Protein AF-A0A820Y7P7-F1 (afdb_monomer_lite)

Sequence (274 aa):
MASSGASSSPPIILVPTEILTVVNSGPAVIVKNVTEPNEPFSFSELIYSNVNVLKNEAKTLLTFHPNEWISAFRPNPKFPLFVLGDIDGFVALFMNNLATLLAVILGLRIVFEDDIIYGKIVPGVSLSMLWGNLYYVYMARKLAYKENRGDICTMPYGINTPGAFAFIFSIILPTYFGCINGGSGRDRRTCEELAWYVALASNFTTGIILLLLCVVGEFIRRNTPGVALLSSISGIGFTYLALNEYLPVAASPIVSFLPFAIVMLGYFAGGKFI

Structure (mmCIF, N/CA/C/O backbone):
data_AF-A0A820Y7P7-F1
#
_entry.id   AF-A0A820Y7P7-F1
#
loop_
_atom_site.group_PDB
_atom_site.id
_atom_site.type_symbol
_atom_site.label_atom_id
_atom_site.label_alt_id
_atom_site.label_comp_id
_atom_site.label_asym_id
_atom_site.label_entity_id
_atom_site.label_seq_id
_atom_site.pdbx_PDB_ins_code
_atom_site.Cartn_x
_atom_site.Cartn_y
_atom_site.Cartn_z
_atom_site.occupancy
_atom_site.B_iso_or_equiv
_atom_site.auth_seq_id
_atom_site.auth_comp_id
_atom_site.auth_asym_id
_atom_site.auth_atom_id
_atom_site.pdbx_PDB_model_num
ATOM 1 N N . MET A 1 1 ? -20.676 -16.830 41.376 1.00 30.17 1 MET A N 1
ATOM 2 C CA . MET A 1 1 ? -21.000 -15.433 41.735 1.00 30.17 1 MET A CA 1
ATOM 3 C C . MET A 1 1 ? -21.080 -14.639 40.449 1.00 30.17 1 MET A C 1
ATOM 5 O O . MET A 1 1 ? -20.121 -14.640 39.693 1.00 30.17 1 MET A O 1
ATOM 9 N N . ALA A 1 2 ? -22.258 -14.097 40.161 1.00 36.56 2 ALA A N 1
ATOM 10 C CA . ALA A 1 2 ? -22.559 -13.374 38.936 1.00 36.56 2 ALA A CA 1
ATOM 11 C C . ALA A 1 2 ? -21.966 -11.955 38.948 1.00 36.56 2 ALA A C 1
ATOM 13 O O . ALA A 1 2 ? -22.088 -11.248 39.944 1.00 36.56 2 ALA A O 1
ATOM 14 N N . SER A 1 3 ? -21.418 -11.525 37.816 1.00 25.11 3 SER A N 1
ATOM 15 C CA . SER A 1 3 ? -21.458 -10.137 37.345 1.00 25.11 3 SER A CA 1
ATOM 16 C C . SER A 1 3 ? -21.516 -10.223 35.813 1.00 25.11 3 SER A C 1
ATOM 18 O O . SER A 1 3 ? -20.668 -10.825 35.172 1.00 25.11 3 SER A O 1
ATOM 20 N N . SER A 1 4 ? -22.680 -9.961 35.226 1.00 27.08 4 SER A N 1
ATOM 21 C CA . SER A 1 4 ? -23.157 -8.629 34.832 1.00 27.08 4 SER A CA 1
ATOM 22 C C . SER A 1 4 ? -22.916 -8.461 33.335 1.00 27.08 4 SER A C 1
ATOM 24 O O . SER A 1 4 ? -21.780 -8.492 32.875 1.00 27.08 4 SER A O 1
ATOM 26 N N . GLY A 1 5 ? -24.008 -8.333 32.585 1.00 34.25 5 GLY A N 1
ATOM 27 C CA . GLY A 1 5 ? -24.005 -8.349 31.132 1.00 34.25 5 GLY A CA 1
ATOM 28 C C . GLY A 1 5 ? -23.167 -7.231 30.523 1.00 34.25 5 GLY A C 1
ATOM 29 O O . GLY A 1 5 ? -23.332 -6.058 30.849 1.00 34.25 5 GLY A O 1
ATOM 30 N N . ALA A 1 6 ? -22.320 -7.606 29.573 1.00 30.39 6 ALA A N 1
ATOM 31 C CA . ALA A 1 6 ? -21.946 -6.726 28.488 1.00 30.39 6 ALA A CA 1
ATOM 32 C C . ALA A 1 6 ? -22.804 -7.149 27.296 1.00 30.39 6 ALA A C 1
ATOM 34 O O . ALA A 1 6 ? -22.651 -8.248 26.769 1.00 30.39 6 ALA A O 1
ATOM 35 N N . SER A 1 7 ? -23.744 -6.291 26.906 1.00 36.38 7 SER A N 1
ATOM 36 C CA . SER A 1 7 ? -24.287 -6.279 25.550 1.00 36.38 7 SER A CA 1
ATOM 37 C C . SER A 1 7 ? -23.088 -6.192 24.601 1.00 36.38 7 SER A C 1
ATOM 39 O O . SER A 1 7 ? -22.534 -5.108 24.421 1.00 36.38 7 SER A O 1
ATOM 41 N N . SER A 1 8 ? -22.613 -7.331 24.090 1.00 44.06 8 SER A N 1
ATOM 42 C CA . SER A 1 8 ? -21.385 -7.412 23.300 1.00 44.06 8 SER A CA 1
ATOM 43 C C . SER A 1 8 ? -21.675 -6.946 21.880 1.00 44.06 8 SER A C 1
ATOM 45 O O . SER A 1 8 ? -21.909 -7.742 20.970 1.00 44.06 8 SER A O 1
ATOM 47 N N . SER A 1 9 ? -21.721 -5.630 21.714 1.00 48.97 9 SER A N 1
ATOM 48 C CA . SER A 1 9 ? -21.656 -4.992 20.409 1.00 48.97 9 SER A CA 1
ATOM 49 C C . SER A 1 9 ? -20.439 -5.547 19.651 1.00 48.97 9 SER A C 1
ATOM 51 O O . SER A 1 9 ? -19.383 -5.711 20.263 1.00 48.97 9 SER A O 1
ATOM 53 N N . PRO A 1 10 ? -20.559 -5.857 18.351 1.00 55.66 10 PRO A N 1
ATOM 54 C CA . PRO A 1 10 ? -19.448 -6.399 17.572 1.00 55.66 10 PRO A CA 1
ATOM 55 C C . PRO A 1 10 ? -18.276 -5.405 17.517 1.00 55.66 10 PRO A C 1
ATOM 57 O O . PRO A 1 10 ? -18.527 -4.190 17.520 1.00 55.66 10 PRO A O 1
ATOM 60 N N . PRO A 1 11 ? -17.023 -5.896 17.442 1.00 56.09 11 PRO A N 1
ATOM 61 C CA . PRO A 1 11 ? -15.841 -5.045 17.353 1.00 56.09 11 PRO A CA 1
ATOM 62 C C . PRO A 1 11 ? -15.923 -4.127 16.132 1.00 56.09 11 PRO A C 1
ATOM 64 O O . PRO A 1 11 ? -16.383 -4.529 15.060 1.00 56.09 11 PRO A O 1
ATOM 67 N N . ILE A 1 12 ? -15.482 -2.879 16.293 1.00 64.94 12 ILE A N 1
ATOM 68 C CA . ILE A 1 12 ? -15.465 -1.901 15.202 1.00 64.94 12 ILE A CA 1
ATOM 69 C C . ILE A 1 12 ? -14.115 -2.006 14.501 1.00 64.94 12 ILE A C 1
ATOM 71 O O . ILE A 1 12 ? -13.080 -1.685 15.081 1.00 64.94 12 ILE A O 1
ATOM 75 N N . ILE A 1 13 ? -14.121 -2.401 13.230 1.00 58.44 13 ILE A N 1
ATOM 76 C CA . ILE A 1 13 ? -12.931 -2.316 12.383 1.00 58.44 13 ILE A CA 1
ATOM 77 C C . ILE A 1 13 ? -12.988 -0.991 11.632 1.00 58.44 13 ILE A C 1
ATOM 79 O O . ILE A 1 13 ? -13.898 -0.749 10.837 1.00 58.44 13 ILE A O 1
ATOM 83 N N . LEU A 1 14 ? -12.021 -0.119 11.900 1.00 53.56 14 LEU A N 1
ATOM 84 C CA . LEU A 1 14 ? -11.868 1.132 11.179 1.00 53.56 14 LEU A CA 1
ATOM 85 C C . LEU A 1 14 ? -11.206 0.830 9.835 1.00 53.56 14 LEU A C 1
ATOM 87 O O . LEU A 1 14 ? -9.995 0.618 9.746 1.00 53.56 14 LEU A O 1
ATOM 91 N N . VAL A 1 15 ? -12.039 0.801 8.802 1.00 54.59 15 VAL A N 1
ATOM 92 C CA . VAL A 1 15 ? -11.630 0.712 7.404 1.00 54.59 15 VAL A CA 1
ATOM 93 C C . VAL A 1 15 ? -11.699 2.127 6.807 1.00 54.59 15 VAL A C 1
ATOM 95 O O . VAL A 1 15 ? -12.676 2.846 7.049 1.00 54.59 15 VAL A O 1
ATOM 98 N N . PRO A 1 16 ? -10.678 2.581 6.062 1.00 42.06 16 PRO A N 1
ATOM 99 C CA . PRO A 1 16 ? -10.709 3.880 5.401 1.00 42.06 16 PRO A CA 1
ATOM 100 C C . PRO A 1 16 ? -11.856 3.902 4.383 1.00 42.06 16 PRO A C 1
ATOM 102 O O . PRO A 1 16 ? -11.811 3.204 3.381 1.00 42.06 16 PRO A O 1
ATOM 105 N N . THR A 1 17 ? -12.906 4.670 4.684 1.00 39.62 17 THR A N 1
ATOM 106 C CA . THR A 1 17 ? -14.046 5.009 3.799 1.00 39.62 17 THR A CA 1
ATOM 107 C C . THR A 1 17 ? -14.835 3.878 3.121 1.00 39.62 17 THR A C 1
ATOM 109 O O . THR A 1 17 ? -15.798 4.164 2.415 1.00 39.62 17 THR A O 1
ATOM 112 N N . GLU A 1 18 ? -14.572 2.611 3.418 1.00 37.53 18 GLU A N 1
ATOM 113 C CA . GLU A 1 18 ? -15.413 1.490 3.004 1.00 37.53 18 GLU A CA 1
ATOM 114 C C . GLU A 1 18 ? -15.870 0.716 4.245 1.00 37.53 18 GLU A C 1
ATOM 116 O O . GLU A 1 18 ? -15.095 0.489 5.153 1.00 37.53 18 GLU A O 1
ATOM 121 N N . ILE A 1 19 ? -17.132 0.287 4.318 1.00 34.09 19 ILE A N 1
ATOM 122 C CA . ILE A 1 19 ? -17.595 -0.708 5.311 1.00 34.09 19 ILE A CA 1
ATOM 123 C C . ILE A 1 19 ? -17.851 -0.194 6.753 1.00 34.09 19 ILE A C 1
ATOM 125 O O . ILE A 1 19 ? -17.863 -0.962 7.709 1.00 34.09 19 ILE A O 1
ATOM 129 N N . LEU A 1 20 ? -18.280 1.056 6.952 1.00 28.27 20 LEU A N 1
ATOM 130 C CA . LEU A 1 20 ? -18.914 1.442 8.238 1.00 28.27 20 LEU A CA 1
ATOM 131 C C . LEU A 1 20 ? -20.298 0.783 8.480 1.00 28.27 20 LEU A C 1
ATOM 133 O O . LEU A 1 20 ? -20.968 1.087 9.459 1.00 28.27 20 LEU A O 1
ATOM 137 N N . THR A 1 21 ? -20.751 -0.124 7.601 1.00 29.30 21 THR A N 1
ATOM 138 C CA . THR A 1 21 ? -22.092 -0.745 7.665 1.00 29.30 21 THR A CA 1
ATOM 139 C C . THR A 1 21 ? -22.142 -2.276 7.584 1.00 29.30 21 THR A C 1
ATOM 141 O O . THR A 1 21 ? -23.235 -2.818 7.696 1.00 29.30 21 THR A O 1
ATOM 144 N N . VAL A 1 22 ? -21.019 -3.000 7.458 1.00 30.52 22 VAL A N 1
ATOM 145 C CA . VAL A 1 22 ? -21.039 -4.494 7.436 1.00 30.52 22 VAL A CA 1
ATOM 146 C C . VAL A 1 22 ? -20.480 -5.119 8.732 1.00 30.52 22 VAL A C 1
ATOM 148 O O . VAL A 1 22 ? -20.630 -6.306 8.985 1.00 30.52 22 VAL A O 1
ATOM 151 N N . VAL A 1 23 ? -19.958 -4.279 9.627 1.00 30.59 23 VAL A N 1
ATOM 152 C CA . VAL A 1 23 ? -19.617 -4.505 11.048 1.00 30.59 23 VAL A CA 1
ATOM 153 C C . VAL A 1 23 ? -20.737 -4.974 11.989 1.00 30.59 23 VAL A C 1
ATOM 155 O O . VAL A 1 23 ? -20.647 -4.674 13.172 1.00 30.59 23 VAL A O 1
ATOM 158 N N . ASN A 1 24 ? -21.837 -5.574 11.526 1.00 29.67 24 ASN A N 1
ATOM 159 C CA . ASN A 1 24 ? -22.850 -6.134 12.429 1.00 29.67 24 ASN A CA 1
ATOM 160 C C . ASN A 1 24 ? -23.536 -7.348 11.801 1.00 29.67 24 ASN A C 1
ATOM 162 O O . ASN A 1 24 ? -24.640 -7.257 11.269 1.00 29.67 24 ASN A O 1
ATOM 166 N N . SER A 1 25 ? -22.864 -8.495 11.852 1.00 30.53 25 SER A N 1
ATOM 167 C CA . SER A 1 25 ? -23.465 -9.767 11.455 1.00 30.53 25 SER A CA 1
ATOM 168 C C . SER A 1 25 ? -22.889 -10.932 12.263 1.00 30.53 25 SER A C 1
ATOM 170 O O . SER A 1 25 ? -22.011 -11.657 11.804 1.00 30.53 25 SER A O 1
ATOM 172 N N . GLY A 1 26 ? -23.415 -11.096 13.485 1.00 24.75 26 GLY A N 1
ATOM 173 C CA . GLY A 1 26 ? -23.692 -12.412 14.084 1.00 24.75 26 GLY A CA 1
ATOM 174 C C . GLY A 1 26 ? -25.030 -12.972 13.557 1.00 24.75 26 GLY A C 1
ATOM 175 O O . GLY A 1 26 ? -25.723 -12.269 12.823 1.00 24.75 26 GLY A O 1
ATOM 176 N N . PRO A 1 27 ? -25.399 -14.230 13.860 1.00 30.06 27 PRO A N 1
ATOM 177 C CA . PRO A 1 27 ? -25.938 -15.200 12.906 1.00 30.06 27 PRO A CA 1
ATOM 178 C C . PRO A 1 27 ? -27.419 -14.973 12.578 1.00 30.06 27 PRO A C 1
ATOM 180 O O . PRO A 1 27 ? -28.290 -15.698 13.035 1.00 30.06 27 PRO A O 1
ATOM 183 N N . ALA A 1 28 ? -27.722 -13.967 11.772 1.00 27.52 28 ALA A N 1
ATOM 184 C CA . ALA A 1 28 ? -28.974 -13.859 11.042 1.00 27.52 28 ALA A CA 1
ATOM 185 C C . ALA A 1 28 ? -28.767 -12.829 9.936 1.00 27.52 28 ALA A C 1
ATOM 187 O O . ALA A 1 28 ? -28.673 -11.630 10.195 1.00 27.52 28 ALA A O 1
ATOM 188 N N . VAL A 1 29 ? -28.699 -13.291 8.689 1.00 29.84 29 VAL A N 1
ATOM 189 C CA . VAL A 1 29 ? -28.910 -12.420 7.534 1.00 29.84 29 VAL A CA 1
ATOM 190 C C . VAL A 1 29 ? -30.369 -11.967 7.599 1.00 29.84 29 VAL A C 1
ATOM 192 O O . VAL A 1 29 ? -31.261 -12.615 7.062 1.00 29.84 29 VAL A O 1
ATOM 195 N N . ILE A 1 30 ? -30.625 -10.871 8.310 1.00 23.38 30 ILE A N 1
ATOM 196 C CA . ILE A 1 30 ? -31.841 -10.086 8.139 1.00 23.38 30 ILE A CA 1
ATOM 197 C C . ILE A 1 30 ? -31.468 -9.003 7.139 1.00 23.38 30 ILE A C 1
ATOM 199 O O . ILE A 1 30 ? -30.959 -7.940 7.493 1.00 23.38 30 ILE A O 1
ATOM 203 N N . VAL A 1 31 ? -31.697 -9.306 5.861 1.00 27.86 31 VAL A N 1
ATOM 204 C CA . VAL A 1 31 ? -31.812 -8.277 4.829 1.00 27.86 31 VAL A CA 1
ATOM 205 C C . VAL A 1 31 ? -32.949 -7.371 5.283 1.00 27.86 31 VAL A C 1
ATOM 207 O O . VAL A 1 31 ? -34.116 -7.758 5.243 1.00 27.86 31 VAL A O 1
ATOM 210 N N . LYS A 1 32 ? -32.621 -6.177 5.782 1.00 22.31 32 LYS A N 1
ATOM 211 C CA . LYS A 1 32 ? -33.628 -5.137 5.974 1.00 22.31 32 LYS A CA 1
ATOM 212 C C . LYS A 1 32 ? -34.128 -4.801 4.570 1.00 22.31 32 LYS A C 1
ATOM 214 O O . LYS A 1 32 ? -33.395 -4.192 3.794 1.00 22.31 32 LYS A O 1
ATOM 219 N N . ASN A 1 33 ? -35.326 -5.274 4.222 1.00 24.33 33 ASN A N 1
ATOM 220 C CA . ASN A 1 33 ? -36.000 -4.871 2.995 1.00 24.33 33 ASN A CA 1
ATOM 221 C C . ASN A 1 33 ? -36.028 -3.343 2.969 1.00 24.33 33 ASN A C 1
ATOM 223 O O . ASN A 1 33 ? -36.610 -2.710 3.850 1.00 24.33 33 ASN A O 1
ATOM 227 N N . VAL A 1 34 ? -35.361 -2.764 1.971 1.00 36.66 34 VAL A N 1
ATOM 228 C CA . VAL A 1 34 ? -35.458 -1.348 1.618 1.00 36.66 34 VAL A CA 1
ATOM 229 C C . VAL A 1 34 ? -36.839 -1.154 0.989 1.00 36.66 34 VAL A C 1
ATOM 231 O O . VAL A 1 34 ? -36.998 -1.078 -0.223 1.00 36.66 34 VAL A O 1
ATOM 234 N N . THR A 1 35 ? -37.868 -1.195 1.826 1.00 32.53 35 THR A N 1
ATOM 235 C CA . THR A 1 35 ? -39.245 -0.836 1.493 1.00 32.53 35 THR A CA 1
ATOM 236 C C . THR A 1 35 ? -39.693 0.228 2.482 1.00 32.53 35 THR A C 1
ATOM 238 O O . THR A 1 35 ? -40.584 0.004 3.293 1.00 32.53 35 THR A O 1
ATOM 241 N N . GLU A 1 36 ? -39.037 1.383 2.430 1.00 30.70 36 GLU A N 1
ATOM 242 C CA . GLU A 1 36 ? -39.644 2.660 2.801 1.00 30.70 36 GLU A CA 1
ATOM 243 C C . GLU A 1 36 ? -39.584 3.564 1.556 1.00 30.70 36 GLU A C 1
ATOM 245 O O . GLU A 1 36 ? -38.666 3.411 0.744 1.00 30.70 36 GLU A O 1
ATOM 250 N N . PRO A 1 37 ? -40.593 4.418 1.315 1.00 35.91 37 PRO A N 1
ATOM 251 C CA . PRO A 1 37 ? -40.758 5.102 0.040 1.00 35.91 37 PRO A CA 1
ATOM 252 C C . PRO A 1 37 ? -39.619 6.105 -0.155 1.00 35.91 37 PRO A C 1
ATOM 254 O O . PRO A 1 37 ? -39.437 7.004 0.660 1.00 35.91 37 PRO A O 1
ATOM 257 N N . ASN A 1 38 ? -38.860 5.934 -1.238 1.00 39.31 38 ASN A N 1
ATOM 258 C CA . ASN A 1 38 ? -37.771 6.822 -1.635 1.00 39.31 38 ASN A CA 1
ATOM 259 C C . ASN A 1 38 ? -38.267 8.273 -1.756 1.00 39.31 38 ASN A C 1
ATOM 261 O O . ASN A 1 38 ? -39.050 8.586 -2.656 1.00 39.31 38 ASN A O 1
ATOM 265 N N . GLU A 1 39 ? -37.753 9.171 -0.914 1.00 48.75 39 GLU A N 1
ATOM 266 C CA . GLU A 1 39 ? -37.634 10.579 -1.297 1.00 48.75 39 GLU A CA 1
ATOM 267 C C . GLU A 1 39 ? -36.834 10.668 -2.613 1.00 48.75 39 GLU A C 1
ATOM 269 O O . GLU A 1 39 ? -35.945 9.836 -2.845 1.00 48.75 39 GLU A O 1
ATOM 274 N N . PRO A 1 40 ? -37.139 11.619 -3.516 1.00 49.38 40 PRO A N 1
ATOM 275 C CA . PRO A 1 40 ? -36.432 11.731 -4.784 1.00 49.38 40 PRO A CA 1
ATOM 276 C C . PRO A 1 40 ? -34.947 12.003 -4.522 1.00 49.38 40 PRO A C 1
ATOM 278 O O . PRO A 1 40 ? -34.550 13.086 -4.101 1.00 49.38 40 PRO A O 1
ATOM 281 N N . PHE A 1 41 ? -34.127 10.984 -4.770 1.00 56.62 41 PHE A N 1
ATOM 282 C CA . PHE A 1 41 ? -32.685 11.028 -4.592 1.00 56.62 41 PHE A CA 1
ATOM 283 C C . PHE A 1 41 ? -32.073 12.103 -5.504 1.00 56.62 41 PHE A C 1
ATOM 285 O O . PHE A 1 41 ? -32.025 11.948 -6.726 1.00 56.62 41 PHE A O 1
ATOM 292 N N . SER A 1 42 ? -31.595 13.199 -4.911 1.00 66.12 42 SER A N 1
ATOM 293 C CA . SER A 1 42 ? -30.942 14.285 -5.638 1.00 66.12 42 SER A CA 1
ATOM 294 C C . SER A 1 42 ? -29.422 14.127 -5.588 1.00 66.12 42 SER A C 1
ATOM 296 O O . SER A 1 42 ? -28.784 14.301 -4.549 1.00 66.12 42 SER A O 1
ATOM 298 N N . PHE A 1 43 ? -28.812 13.816 -6.735 1.00 66.62 43 PHE A N 1
ATOM 299 C CA . PHE A 1 43 ? -27.355 13.685 -6.870 1.00 66.62 43 PHE A CA 1
ATOM 300 C C . PHE A 1 43 ? -26.608 14.964 -6.450 1.00 66.62 43 PHE A C 1
ATOM 302 O O . PHE A 1 43 ? -25.498 14.888 -5.922 1.00 66.62 43 PHE A O 1
ATOM 309 N N . SER A 1 44 ? -27.228 16.138 -6.625 1.00 69.06 44 SER A N 1
ATOM 310 C CA . SER A 1 44 ? -26.644 17.410 -6.199 1.00 69.06 44 SER A CA 1
ATOM 311 C C . SER A 1 44 ? -26.521 17.501 -4.677 1.00 69.06 44 SER A C 1
ATOM 313 O O . SER A 1 44 ? -25.457 17.874 -4.190 1.00 69.06 44 SER A O 1
ATOM 315 N N . GLU A 1 45 ? -27.537 17.096 -3.910 1.00 71.38 45 GLU A N 1
ATOM 316 C CA . GLU A 1 45 ? -27.496 17.125 -2.440 1.00 71.38 45 GLU A CA 1
ATOM 317 C C . GLU A 1 45 ? -26.442 16.177 -1.862 1.00 71.38 45 GLU A C 1
ATOM 319 O O . GLU A 1 45 ? -25.742 16.537 -0.912 1.00 71.38 45 GLU A O 1
ATOM 324 N N . LEU A 1 46 ? -26.257 15.000 -2.471 1.00 68.19 46 LEU A N 1
ATOM 325 C CA . LEU A 1 46 ? -25.195 14.075 -2.074 1.00 68.19 46 LEU A CA 1
ATOM 326 C C . LEU A 1 46 ? -23.806 14.680 -2.315 1.00 68.19 46 LEU A C 1
ATOM 328 O O . LEU A 1 46 ? -22.949 14.599 -1.435 1.00 68.19 46 LEU A O 1
ATOM 332 N N . ILE A 1 47 ? -23.587 15.320 -3.470 1.00 70.19 47 ILE A N 1
ATOM 333 C CA . ILE A 1 47 ? -22.329 16.022 -3.752 1.00 70.19 47 ILE A CA 1
ATOM 334 C C . ILE A 1 47 ? -22.112 17.135 -2.730 1.00 70.19 47 ILE A C 1
ATOM 336 O O . ILE A 1 47 ? -21.033 17.212 -2.152 1.00 70.19 47 ILE A O 1
ATOM 340 N N . TYR A 1 48 ? -23.117 17.971 -2.460 1.00 69.62 48 TYR A N 1
ATOM 341 C CA . TYR A 1 48 ? -22.989 19.049 -1.477 1.00 69.62 48 TYR A CA 1
ATOM 342 C C . TYR A 1 48 ? -22.663 18.518 -0.076 1.00 69.62 48 TYR A C 1
ATOM 344 O O . TYR A 1 48 ? -21.799 19.073 0.605 1.00 69.62 48 TYR A O 1
ATOM 352 N N . SER A 1 49 ? -23.296 17.421 0.340 1.00 73.50 49 SER A N 1
ATOM 353 C CA . SER A 1 49 ? -23.019 16.764 1.619 1.00 73.50 49 SER A CA 1
ATOM 354 C C . SER A 1 49 ? -21.593 16.205 1.679 1.00 73.50 49 SER A C 1
ATOM 356 O O . SER A 1 49 ? -20.833 16.552 2.586 1.00 73.50 49 SER A O 1
ATOM 358 N N . ASN A 1 50 ? -21.176 15.433 0.670 1.00 74.25 50 ASN A N 1
ATOM 359 C CA . ASN A 1 50 ? -19.836 14.845 0.603 1.00 74.25 50 ASN A CA 1
ATOM 360 C C . ASN A 1 50 ? -18.745 15.917 0.516 1.00 74.25 50 ASN A C 1
ATOM 362 O O . ASN A 1 50 ? -17.725 15.809 1.191 1.00 74.25 50 ASN A O 1
ATOM 366 N N . VAL A 1 51 ? -18.966 16.987 -0.251 1.00 73.75 51 VAL A N 1
ATOM 367 C CA . VAL A 1 51 ? -18.042 18.126 -0.347 1.00 73.75 51 VAL A CA 1
ATOM 368 C C . VAL A 1 51 ? -17.918 18.845 0.996 1.00 73.75 51 VAL A C 1
ATOM 370 O O . VAL A 1 51 ? -16.812 19.216 1.378 1.00 73.75 51 VAL A O 1
ATOM 373 N N . ASN A 1 52 ? -19.008 19.017 1.748 1.00 72.94 52 ASN A N 1
ATOM 374 C CA . ASN A 1 52 ? -18.955 19.635 3.075 1.00 72.94 52 ASN A CA 1
ATOM 375 C C . ASN A 1 52 ? -18.229 18.756 4.101 1.00 72.94 52 ASN A C 1
ATOM 377 O O . ASN A 1 52 ? -17.419 19.272 4.872 1.00 72.94 52 ASN A O 1
ATOM 381 N N . VAL A 1 53 ? -18.467 17.442 4.091 1.00 71.88 53 VAL A N 1
ATOM 382 C CA . VAL A 1 53 ? -17.730 16.485 4.932 1.00 71.88 53 VAL A CA 1
ATOM 383 C C . VAL A 1 53 ? -16.245 16.512 4.582 1.00 71.88 53 VAL A C 1
ATOM 385 O O . VAL A 1 53 ? -15.418 16.708 5.469 1.00 71.88 53 VAL A O 1
ATOM 388 N N . LEU A 1 54 ? -15.905 16.423 3.294 1.00 68.69 54 LEU A N 1
ATOM 389 C CA . LEU A 1 54 ? -14.527 16.515 2.815 1.00 68.69 54 LEU A CA 1
ATOM 390 C C . LEU A 1 54 ? -13.879 17.842 3.190 1.00 68.69 54 LEU A C 1
ATOM 392 O O . LEU A 1 54 ? -12.728 17.853 3.599 1.00 68.69 54 LEU A O 1
ATOM 396 N N . LYS A 1 55 ? -14.598 18.962 3.098 1.00 73.00 55 LYS A N 1
ATOM 397 C CA . LYS A 1 55 ? -14.086 20.277 3.493 1.00 73.00 55 LYS A CA 1
ATOM 398 C C . LYS A 1 55 ? -13.811 20.347 4.993 1.00 73.00 55 LYS A C 1
ATOM 400 O O . LYS A 1 55 ? -12.807 20.933 5.387 1.00 73.00 55 LYS A O 1
ATOM 405 N N . ASN A 1 56 ? -14.673 19.761 5.821 1.00 72.19 56 ASN A N 1
ATOM 406 C CA . ASN A 1 56 ? -14.490 19.720 7.270 1.00 72.19 56 ASN A CA 1
ATOM 407 C C . ASN A 1 56 ? -13.321 18.811 7.662 1.00 72.19 56 ASN A C 1
ATOM 409 O O . ASN A 1 56 ? -12.454 19.251 8.410 1.00 72.19 56 ASN A O 1
ATOM 413 N N . GLU A 1 57 ? -13.244 17.605 7.098 1.00 70.25 57 GLU A N 1
ATOM 414 C CA . GLU A 1 57 ? -12.121 16.687 7.315 1.00 70.25 57 GLU A CA 1
ATOM 415 C C . GLU A 1 57 ? -10.813 17.278 6.780 1.00 70.25 57 GLU A C 1
ATOM 417 O O . GLU A 1 57 ? -9.826 17.327 7.501 1.00 70.25 57 GLU A O 1
ATOM 422 N N . ALA A 1 58 ? -10.798 17.837 5.567 1.00 67.81 58 ALA A N 1
ATOM 423 C CA . ALA A 1 58 ? -9.623 18.505 5.006 1.00 67.81 58 ALA A CA 1
ATOM 424 C C . ALA A 1 58 ? -9.185 19.693 5.863 1.00 67.81 58 ALA A C 1
ATOM 426 O O . ALA A 1 58 ? -7.990 19.887 6.070 1.00 67.81 58 ALA A O 1
ATOM 427 N N . LYS A 1 59 ? -10.133 20.468 6.404 1.00 72.44 59 LYS A N 1
ATOM 428 C CA . LYS A 1 59 ? -9.828 21.543 7.348 1.00 72.44 59 LYS A CA 1
ATOM 429 C C . LYS A 1 59 ? -9.176 20.977 8.605 1.00 72.44 59 LYS A C 1
ATOM 431 O O . LYS A 1 59 ? -8.131 21.487 8.977 1.00 72.44 59 LYS A O 1
ATOM 436 N N . THR A 1 60 ? -9.724 19.915 9.193 1.00 67.94 60 THR A N 1
ATOM 437 C CA . THR A 1 60 ? -9.143 19.229 10.357 1.00 67.94 60 THR A CA 1
ATOM 438 C C . THR A 1 60 ? -7.768 18.621 10.066 1.00 67.94 60 THR A C 1
ATOM 440 O O . THR A 1 60 ? -6.901 18.654 10.932 1.00 67.94 60 THR A O 1
ATOM 443 N N . LEU A 1 61 ? -7.536 18.095 8.861 1.00 65.06 61 LEU A N 1
ATOM 444 C CA . LEU A 1 61 ? -6.243 17.541 8.452 1.00 65.06 61 LEU A CA 1
ATOM 445 C C . LEU A 1 61 ? -5.196 18.631 8.205 1.00 65.06 61 LEU A C 1
ATOM 447 O O . LEU A 1 61 ? -4.035 18.453 8.568 1.00 65.06 61 LEU A O 1
ATOM 451 N N . LEU A 1 62 ? -5.596 19.758 7.611 1.00 65.56 62 LEU A N 1
ATOM 452 C CA . LEU A 1 62 ? -4.718 20.903 7.354 1.00 65.56 62 LEU A CA 1
ATOM 453 C C . LEU A 1 62 ? -4.430 21.710 8.627 1.00 65.56 62 LEU A C 1
ATOM 455 O O . LEU A 1 62 ? -3.342 22.267 8.767 1.00 65.56 62 LEU A O 1
ATOM 459 N N . THR A 1 63 ? -5.362 21.757 9.580 1.00 70.00 63 THR A N 1
ATOM 460 C CA . THR A 1 63 ? -5.112 22.295 10.920 1.00 70.00 63 THR A CA 1
ATOM 461 C C . THR A 1 63 ? -4.474 21.212 11.778 1.00 70.00 63 THR A C 1
ATOM 463 O O . THR A 1 63 ? -5.149 20.504 12.521 1.00 70.00 63 THR A O 1
ATOM 466 N N . PHE A 1 64 ? -3.154 21.061 11.672 1.00 66.94 64 PHE A N 1
ATOM 467 C CA . PHE A 1 64 ? -2.414 20.137 12.525 1.00 66.94 64 PHE A CA 1
ATOM 468 C C . PHE A 1 64 ? -2.632 20.508 14.003 1.00 66.94 64 PHE A C 1
ATOM 470 O O . PHE A 1 64 ? -2.140 21.535 14.470 1.00 66.94 64 PHE A O 1
ATOM 477 N N . HIS A 1 65 ? -3.394 19.692 14.738 1.00 74.62 65 HIS A N 1
ATOM 478 C CA . HIS A 1 65 ? -3.633 19.850 16.174 1.00 74.62 65 HIS A CA 1
ATOM 479 C C . HIS A 1 65 ? -2.676 18.939 16.964 1.00 74.62 65 HIS A C 1
ATOM 481 O O . HIS A 1 65 ? -3.041 17.814 17.310 1.00 74.62 65 HIS A O 1
ATOM 487 N N . PRO A 1 66 ? -1.449 19.386 17.299 1.00 74.25 66 PRO A N 1
ATOM 488 C CA . PRO A 1 66 ? -0.446 18.533 17.947 1.00 74.25 66 PRO A CA 1
ATOM 489 C C . PRO A 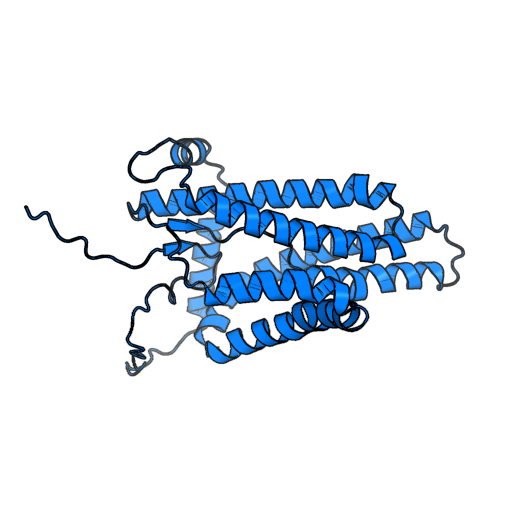1 66 ? -0.921 17.984 19.299 1.00 74.25 66 PRO A C 1
ATOM 491 O O . PRO A 1 66 ? -0.605 16.855 19.665 1.00 74.25 66 PRO A O 1
ATOM 494 N N . ASN A 1 67 ? -1.751 18.741 20.020 1.00 77.62 67 ASN A N 1
ATOM 495 C CA . ASN A 1 67 ? -2.321 18.310 21.296 1.00 77.62 67 ASN A CA 1
ATOM 496 C C . ASN A 1 67 ? -3.314 17.145 21.139 1.00 77.62 67 ASN A C 1
ATOM 498 O O . ASN A 1 67 ? -3.409 16.299 22.031 1.00 77.62 67 ASN A O 1
ATOM 502 N N . GLU A 1 68 ? -4.029 17.062 20.014 1.00 78.38 68 GLU A N 1
ATOM 503 C CA . GLU A 1 68 ? -4.904 15.924 19.707 1.00 78.38 68 GLU A CA 1
ATOM 504 C C . GLU A 1 68 ? -4.094 14.668 19.409 1.00 78.38 68 GLU A C 1
ATOM 506 O O . GLU A 1 68 ? -4.436 13.594 19.885 1.00 78.38 68 GLU A O 1
ATOM 511 N N . TRP A 1 69 ? -2.981 14.795 18.689 1.00 77.56 69 TRP A N 1
ATOM 512 C CA . TRP A 1 69 ? -2.073 13.675 18.449 1.00 77.56 69 TRP A CA 1
ATOM 513 C C . TRP A 1 69 ? -1.468 13.162 19.755 1.00 77.56 69 TRP A C 1
ATOM 515 O O . TRP A 1 69 ? -1.539 11.972 20.051 1.00 77.56 69 TRP A O 1
ATOM 525 N N . ILE A 1 70 ? -0.950 14.061 20.593 1.00 80.56 70 ILE A N 1
ATOM 526 C CA . ILE A 1 70 ? -0.370 13.685 21.887 1.00 80.56 70 ILE A CA 1
ATOM 527 C C . ILE A 1 70 ? -1.424 13.034 22.786 1.00 80.56 70 ILE A C 1
ATOM 529 O O . ILE A 1 70 ? -1.148 12.012 23.407 1.00 80.56 70 ILE A O 1
ATOM 533 N N . SER A 1 71 ? -2.631 13.604 22.864 1.00 78.12 71 SER A N 1
ATOM 534 C CA . SER A 1 71 ? -3.715 13.033 23.671 1.00 78.12 71 SER A CA 1
ATOM 535 C C . SER A 1 71 ? -4.231 11.713 23.112 1.00 78.12 71 SER A C 1
ATOM 537 O O . SER A 1 71 ? -4.522 10.822 23.907 1.00 78.12 71 SER A O 1
ATOM 539 N N . ALA A 1 72 ? -4.258 11.550 21.785 1.00 77.88 72 ALA A N 1
ATOM 540 C CA . ALA A 1 72 ? -4.568 10.283 21.154 1.00 77.88 72 ALA A CA 1
ATOM 541 C C . ALA A 1 72 ? -3.587 9.226 21.651 1.00 77.88 72 ALA A C 1
ATOM 543 O O . ALA A 1 72 ? -4.038 8.241 22.207 1.00 77.88 72 ALA A O 1
ATOM 544 N N . PHE A 1 73 ? -2.272 9.431 21.588 1.00 83.00 73 PHE A N 1
ATOM 545 C CA . PHE A 1 73 ? -1.282 8.437 22.032 1.00 83.00 73 PHE A CA 1
ATOM 546 C C . PHE A 1 73 ? -1.088 8.330 23.558 1.00 83.00 73 PHE A C 1
ATOM 548 O O . PHE A 1 73 ? -0.210 7.593 24.008 1.00 83.00 73 PHE A O 1
ATOM 555 N N . ARG A 1 74 ? -1.900 9.002 24.390 1.00 81.31 74 ARG A N 1
ATOM 556 C CA . ARG A 1 74 ? -1.804 8.832 25.849 1.00 81.31 74 ARG A CA 1
ATOM 557 C C . ARG A 1 74 ? -2.256 7.430 26.275 1.00 81.31 74 ARG A C 1
ATOM 559 O O . ARG A 1 74 ? -3.323 6.985 25.845 1.00 81.31 74 ARG A O 1
ATOM 566 N N . PRO A 1 75 ? -1.514 6.757 27.173 1.00 75.75 75 PRO A N 1
ATOM 567 C CA . PRO A 1 75 ? -1.952 5.492 27.745 1.00 75.75 75 PRO A CA 1
ATOM 568 C C . PRO A 1 75 ? -3.308 5.668 28.433 1.00 75.75 75 PRO A C 1
ATOM 570 O O . PRO A 1 75 ? -3.463 6.524 29.304 1.00 75.75 75 PRO A O 1
ATOM 573 N N . ASN A 1 76 ? -4.296 4.869 28.035 1.00 79.25 76 ASN A N 1
ATOM 574 C CA . ASN A 1 76 ? -5.597 4.808 28.687 1.00 79.25 76 ASN A CA 1
ATOM 575 C C . ASN A 1 76 ? -5.888 3.336 29.011 1.00 79.25 76 ASN A C 1
ATOM 577 O O . ASN A 1 76 ? -5.902 2.528 28.084 1.00 79.25 76 ASN A O 1
ATOM 581 N N . PRO A 1 77 ? -6.137 2.966 30.280 1.00 76.44 77 PRO A N 1
ATOM 582 C CA . PRO A 1 77 ? -6.411 1.578 30.654 1.00 76.44 77 PRO A CA 1
ATOM 583 C C . PRO A 1 77 ? -7.664 1.002 29.979 1.00 76.44 77 PRO A C 1
ATOM 585 O O . PRO A 1 77 ? -7.777 -0.212 29.854 1.00 76.44 77 PRO A O 1
ATOM 588 N N . LYS A 1 78 ? -8.591 1.851 29.515 1.00 78.69 78 LYS A N 1
ATOM 589 C CA . LYS A 1 78 ? -9.782 1.417 28.776 1.00 78.69 78 LYS A CA 1
ATOM 590 C C . LYS A 1 78 ? -9.475 1.047 27.317 1.00 78.69 78 LYS A C 1
ATOM 592 O O . LYS A 1 78 ? -10.153 0.184 26.772 1.00 78.69 78 LYS A O 1
ATOM 597 N N . PHE A 1 79 ? -8.469 1.687 26.708 1.00 79.75 79 PHE A N 1
ATOM 598 C CA . PHE A 1 79 ? -8.062 1.520 25.302 1.00 79.75 79 PHE A CA 1
ATOM 599 C C . PHE A 1 79 ? -6.526 1.369 25.229 1.00 79.75 79 PHE A C 1
ATOM 601 O O . PHE A 1 79 ? -5.821 2.364 24.976 1.00 79.75 79 PHE A O 1
ATOM 608 N N . PRO A 1 80 ? -5.983 0.168 25.520 1.00 80.06 80 PRO A N 1
ATOM 609 C CA . PRO A 1 80 ? -4.540 -0.058 25.541 1.00 80.06 80 PRO A CA 1
ATOM 610 C C . PRO A 1 80 ? -3.908 0.270 24.182 1.00 80.06 80 PRO A C 1
ATOM 612 O O . PRO A 1 80 ? -4.549 0.177 23.140 1.00 80.06 80 PRO A O 1
ATOM 615 N N . LEU A 1 81 ? -2.645 0.704 24.197 1.00 77.56 81 LEU A N 1
ATOM 616 C CA . LEU A 1 81 ? -1.893 0.992 22.966 1.00 77.56 81 LEU A CA 1
ATOM 617 C C . LEU A 1 81 ? -1.465 -0.277 22.225 1.00 77.56 81 LEU A C 1
ATOM 619 O O . LEU A 1 81 ? -1.174 -0.204 21.038 1.00 77.56 81 LEU A O 1
ATOM 623 N N . PHE A 1 82 ? -1.375 -1.392 22.943 1.00 81.94 82 PHE A N 1
ATOM 624 C CA . PHE A 1 82 ? -0.880 -2.657 22.435 1.00 81.94 82 PHE A CA 1
ATOM 625 C C . PHE A 1 82 ? -1.602 -3.799 23.147 1.00 81.94 82 PHE A C 1
ATOM 627 O O . PHE A 1 82 ? -1.704 -3.798 24.379 1.00 81.94 82 PHE A O 1
ATOM 634 N N . VAL A 1 83 ? -2.097 -4.756 22.375 1.00 84.31 83 VAL A N 1
ATOM 635 C CA . VAL A 1 83 ? -2.729 -5.997 22.833 1.00 84.31 83 VAL A CA 1
ATOM 636 C C . VAL A 1 83 ? -1.949 -7.175 22.247 1.00 84.31 83 VAL A C 1
ATOM 638 O O . VAL A 1 83 ? -1.325 -7.045 21.200 1.00 84.31 83 VAL A O 1
ATOM 641 N N . LEU A 1 84 ? -1.967 -8.346 22.895 1.00 81.00 84 LEU A N 1
ATOM 642 C CA . LEU A 1 84 ? -1.232 -9.516 22.388 1.00 81.00 84 LEU A CA 1
ATOM 643 C C . LEU A 1 84 ? -1.627 -9.907 20.953 1.00 81.00 84 LEU A C 1
ATOM 645 O O . LEU A 1 84 ? -0.750 -10.280 20.180 1.00 81.00 84 LEU A O 1
ATOM 649 N N . GLY A 1 85 ? -2.899 -9.747 20.573 1.00 81.00 85 GLY A N 1
ATOM 650 C CA . GLY A 1 85 ? -3.363 -10.000 19.203 1.00 81.00 85 GLY A CA 1
ATOM 651 C C . GLY A 1 85 ? -2.743 -9.080 18.140 1.00 81.00 85 GLY A C 1
ATOM 652 O O . GLY A 1 85 ? -2.709 -9.440 16.964 1.00 81.00 85 GLY A O 1
ATOM 653 N N . ASP A 1 86 ? -2.178 -7.930 18.532 1.00 85.88 86 ASP A N 1
ATOM 654 C CA . ASP A 1 86 ? -1.484 -7.034 17.600 1.00 85.88 86 ASP A CA 1
ATOM 655 C C . ASP A 1 86 ? -0.179 -7.655 17.079 1.00 85.88 86 ASP A C 1
ATOM 657 O O . ASP A 1 86 ? 0.285 -7.283 16.003 1.00 85.88 86 ASP A O 1
ATOM 661 N N . ILE A 1 87 ? 0.404 -8.626 17.799 1.00 86.62 87 ILE A N 1
ATOM 662 C CA . ILE A 1 87 ? 1.592 -9.367 17.349 1.00 86.62 87 ILE A CA 1
ATOM 663 C C . ILE A 1 87 ? 1.250 -10.211 16.124 1.00 86.62 87 ILE A C 1
ATOM 665 O O . ILE A 1 87 ? 1.975 -10.165 15.130 1.00 86.62 87 ILE A O 1
ATOM 669 N N . ASP A 1 88 ? 0.135 -10.937 16.168 1.00 84.75 88 ASP A N 1
ATOM 670 C CA . ASP A 1 88 ? -0.302 -11.780 15.055 1.00 84.75 88 ASP A CA 1
ATOM 671 C C . ASP A 1 88 ? -0.627 -10.920 13.830 1.00 84.75 88 ASP A C 1
ATOM 673 O O . ASP A 1 88 ? -0.167 -11.204 12.720 1.00 84.75 88 ASP A O 1
ATOM 677 N N . GLY A 1 89 ? -1.338 -9.806 14.043 1.00 84.69 89 GLY A N 1
ATOM 678 C CA . GLY A 1 89 ? -1.615 -8.819 13.000 1.00 84.69 89 GLY A CA 1
ATOM 679 C C . GLY A 1 89 ? -0.341 -8.206 12.410 1.00 84.69 89 GLY A C 1
ATOM 680 O O . GLY A 1 89 ? -0.220 -8.085 11.189 1.00 84.69 89 GLY A O 1
ATOM 681 N N . PHE A 1 90 ? 0.640 -7.871 13.253 1.00 88.25 90 PHE A N 1
ATOM 682 C CA . PHE A 1 90 ? 1.930 -7.336 12.824 1.00 88.25 90 PHE A CA 1
ATOM 683 C C . PHE A 1 90 ? 2.724 -8.345 11.994 1.00 88.25 90 PHE A C 1
ATOM 685 O O . PHE A 1 90 ? 3.201 -7.991 10.919 1.00 88.25 90 PHE A O 1
ATOM 692 N N . VAL A 1 91 ? 2.859 -9.592 12.454 1.00 88.44 91 VAL A N 1
ATOM 693 C CA . VAL A 1 91 ? 3.622 -10.627 11.740 1.00 88.44 91 VAL A CA 1
ATOM 694 C C . VAL A 1 91 ? 2.968 -10.942 10.396 1.00 88.44 91 VAL A C 1
ATOM 696 O O . VAL A 1 91 ? 3.666 -11.009 9.382 1.00 88.44 91 VAL A O 1
ATOM 699 N N . ALA A 1 92 ? 1.638 -11.063 10.359 1.00 85.62 92 ALA A N 1
ATOM 700 C CA . ALA A 1 92 ? 0.897 -11.274 9.120 1.00 85.62 92 ALA A CA 1
ATOM 701 C C . ALA A 1 92 ? 1.112 -10.118 8.130 1.00 85.62 92 ALA A C 1
ATOM 703 O O . ALA A 1 92 ? 1.449 -10.345 6.965 1.00 85.62 92 ALA A O 1
ATOM 704 N N . LEU A 1 93 ? 0.987 -8.872 8.599 1.00 87.25 93 LEU A N 1
ATOM 705 C CA . LEU A 1 93 ? 1.205 -7.687 7.775 1.00 87.25 93 LEU A CA 1
ATOM 706 C C . LEU A 1 93 ? 2.651 -7.587 7.279 1.00 87.25 93 LEU A C 1
ATOM 708 O O . LEU A 1 93 ? 2.886 -7.288 6.107 1.00 87.25 93 LEU A O 1
ATOM 712 N N . PHE A 1 94 ? 3.617 -7.822 8.165 1.00 89.56 94 PHE A N 1
ATOM 713 C CA . PHE A 1 94 ? 5.038 -7.744 7.862 1.00 89.56 94 PHE A CA 1
ATOM 714 C C . PHE A 1 94 ? 5.422 -8.756 6.785 1.00 89.56 94 PHE A C 1
ATOM 716 O O . PHE A 1 94 ? 6.007 -8.369 5.777 1.00 89.56 94 PHE A O 1
ATOM 723 N N . MET A 1 95 ? 5.031 -10.023 6.947 1.00 88.38 95 MET A N 1
ATOM 724 C CA . MET A 1 95 ? 5.322 -11.073 5.969 1.00 88.38 95 MET A CA 1
ATOM 725 C C . MET A 1 95 ? 4.650 -10.797 4.620 1.00 88.38 95 MET A C 1
ATOM 727 O O . MET A 1 95 ? 5.300 -10.928 3.582 1.00 88.38 95 MET A O 1
ATOM 731 N N . ASN A 1 96 ? 3.390 -10.347 4.619 1.00 86.06 96 ASN A N 1
ATOM 732 C CA . ASN A 1 96 ? 2.670 -9.998 3.391 1.00 86.06 96 ASN A CA 1
ATOM 733 C C . ASN A 1 96 ? 3.351 -8.853 2.622 1.00 86.06 96 ASN A C 1
ATOM 735 O O . ASN A 1 96 ? 3.570 -8.930 1.409 1.00 86.06 96 ASN A O 1
ATOM 739 N N . ASN A 1 97 ? 3.714 -7.787 3.335 1.00 90.88 97 ASN A N 1
ATOM 740 C CA . ASN A 1 97 ? 4.367 -6.628 2.740 1.00 90.88 97 ASN A CA 1
ATOM 741 C C . ASN A 1 97 ? 5.801 -6.931 2.304 1.00 90.88 97 ASN A C 1
ATOM 743 O O . ASN A 1 97 ? 6.224 -6.442 1.260 1.00 90.88 97 ASN A O 1
ATOM 747 N N . LEU A 1 98 ? 6.534 -7.751 3.061 1.00 90.50 98 LEU A N 1
ATOM 748 C CA . LEU A 1 98 ? 7.881 -8.184 2.704 1.00 90.50 98 LEU A CA 1
ATOM 749 C C . LEU A 1 98 ? 7.866 -9.014 1.417 1.00 90.50 98 LEU A C 1
ATOM 751 O O . LEU A 1 98 ? 8.617 -8.706 0.495 1.00 90.50 98 LEU A O 1
ATOM 755 N N . ALA A 1 99 ? 6.987 -10.016 1.326 1.00 87.50 99 ALA A N 1
ATOM 756 C CA . ALA A 1 99 ? 6.840 -10.834 0.124 1.00 87.50 99 ALA A CA 1
ATOM 757 C C . ALA A 1 99 ? 6.491 -9.971 -1.099 1.00 87.50 99 ALA A C 1
ATOM 759 O O . ALA A 1 99 ? 7.156 -10.051 -2.132 1.00 87.50 99 ALA A O 1
ATOM 760 N N . THR A 1 100 ? 5.516 -9.069 -0.946 1.00 87.50 100 THR A N 1
ATOM 761 C CA . THR A 1 100 ? 5.106 -8.148 -2.016 1.00 87.50 100 THR A CA 1
ATOM 762 C C . THR A 1 100 ? 6.243 -7.215 -2.434 1.00 87.50 100 THR A C 1
ATOM 764 O O . THR A 1 100 ? 6.478 -7.020 -3.625 1.00 87.50 100 THR A O 1
ATOM 767 N N . LEU A 1 101 ? 6.983 -6.649 -1.476 1.00 91.06 101 LEU A N 1
ATOM 768 C CA . LEU A 1 101 ? 8.109 -5.763 -1.762 1.00 91.06 101 LEU A CA 1
ATOM 769 C C . LEU A 1 101 ? 9.216 -6.493 -2.534 1.00 91.06 101 LEU A C 1
ATOM 771 O O . LEU A 1 101 ? 9.752 -5.937 -3.489 1.00 91.06 101 LEU A O 1
ATOM 775 N N . LEU A 1 102 ? 9.535 -7.735 -2.163 1.00 90.44 102 LEU A N 1
ATOM 776 C CA . LEU A 1 102 ? 10.530 -8.547 -2.869 1.00 90.44 102 LEU A CA 1
ATOM 777 C C . LEU A 1 102 ? 10.095 -8.865 -4.305 1.00 90.44 102 LEU A C 1
ATOM 779 O O . LEU A 1 102 ? 10.904 -8.739 -5.225 1.00 90.44 102 LEU A O 1
ATOM 783 N N . ALA A 1 103 ? 8.822 -9.207 -4.512 1.00 87.12 103 ALA A N 1
ATOM 784 C CA . ALA A 1 103 ? 8.277 -9.451 -5.846 1.00 87.12 103 ALA A CA 1
ATOM 785 C C . ALA A 1 103 ? 8.325 -8.186 -6.724 1.00 87.12 103 ALA A C 1
ATOM 787 O O . ALA A 1 103 ? 8.733 -8.238 -7.886 1.00 87.12 103 ALA A O 1
ATOM 788 N N . VAL A 1 104 ? 7.995 -7.024 -6.150 1.00 89.12 104 VAL A N 1
ATOM 789 C CA . VAL A 1 104 ? 8.116 -5.721 -6.821 1.00 89.12 104 VAL A CA 1
ATOM 790 C C . VAL A 1 104 ? 9.573 -5.408 -7.168 1.00 89.12 104 VAL A C 1
ATOM 792 O O . VAL A 1 104 ? 9.848 -5.015 -8.298 1.00 89.12 104 VAL A O 1
ATOM 795 N N . ILE A 1 105 ? 10.522 -5.622 -6.251 1.00 91.88 105 ILE A N 1
ATOM 796 C CA . ILE A 1 105 ? 11.959 -5.426 -6.516 1.00 91.88 105 ILE A CA 1
ATOM 797 C C . ILE A 1 105 ? 12.419 -6.308 -7.681 1.00 91.88 105 ILE A C 1
ATOM 799 O O . ILE A 1 105 ? 13.122 -5.824 -8.568 1.00 91.88 105 ILE A O 1
ATOM 803 N N . LEU A 1 106 ? 12.003 -7.577 -7.714 1.00 89.31 106 LEU A N 1
ATOM 804 C CA . LEU A 1 106 ? 12.348 -8.492 -8.800 1.00 89.31 106 LEU A CA 1
ATOM 805 C C . LEU A 1 106 ? 11.803 -8.004 -10.151 1.00 89.31 106 LEU A C 1
ATOM 807 O O . LEU A 1 106 ? 12.533 -8.015 -11.140 1.00 89.31 106 LEU A O 1
ATOM 811 N N . GLY A 1 107 ? 10.558 -7.520 -10.186 1.00 87.00 107 GLY A N 1
ATOM 812 C CA . GLY A 1 107 ? 9.969 -6.932 -11.392 1.00 87.00 107 GLY A CA 1
ATOM 813 C C . GLY A 1 107 ? 10.668 -5.643 -11.839 1.00 87.00 107 GLY A C 1
ATOM 814 O O . GLY A 1 107 ? 10.846 -5.411 -13.033 1.00 87.00 107 GLY A O 1
ATOM 815 N N . LEU A 1 108 ? 11.112 -4.818 -10.889 1.00 90.06 108 LEU A N 1
ATOM 816 C CA . LEU A 1 108 ? 11.792 -3.551 -11.164 1.00 90.06 108 LEU A CA 1
ATOM 817 C C . LEU A 1 108 ? 13.246 -3.718 -11.620 1.00 90.06 108 LEU A C 1
ATOM 819 O O . LEU A 1 108 ? 13.704 -2.900 -12.414 1.00 90.06 108 LEU A O 1
ATOM 823 N N . ARG A 1 109 ? 13.949 -4.779 -11.198 1.00 90.25 109 ARG A N 1
ATOM 824 C CA . ARG A 1 109 ? 15.329 -5.097 -11.632 1.00 90.25 109 ARG A CA 1
ATOM 825 C C . ARG A 1 109 ? 15.470 -5.307 -13.144 1.00 90.25 109 ARG A C 1
ATOM 827 O O . ARG A 1 109 ? 16.574 -5.232 -13.673 1.00 90.25 109 ARG A O 1
ATOM 834 N N . ILE A 1 110 ? 14.367 -5.564 -13.850 1.00 87.44 110 ILE A N 1
ATOM 835 C CA . ILE A 1 110 ? 14.348 -5.645 -15.320 1.00 87.44 110 ILE A CA 1
ATOM 836 C C . ILE A 1 110 ? 14.665 -4.275 -15.942 1.00 87.44 110 ILE A C 1
ATOM 838 O O . ILE A 1 110 ? 15.250 -4.204 -17.021 1.00 87.44 110 ILE A O 1
ATOM 842 N N . VAL A 1 111 ? 14.279 -3.196 -15.257 1.00 86.94 111 VAL A N 1
ATOM 843 C CA . VAL A 1 111 ? 14.342 -1.821 -15.759 1.00 86.94 111 VAL A CA 1
ATOM 844 C C . VAL A 1 111 ? 15.416 -1.009 -15.051 1.00 86.94 111 VAL A C 1
ATOM 846 O O . VAL A 1 111 ? 16.220 -0.388 -15.730 1.00 86.94 111 VAL A O 1
ATOM 849 N N . PHE A 1 112 ? 15.426 -1.005 -13.718 1.00 90.50 112 PHE A N 1
ATOM 850 C CA . PHE A 1 112 ? 16.247 -0.111 -12.902 1.00 90.50 112 PHE A CA 1
ATOM 851 C C . PHE A 1 112 ? 17.494 -0.798 -12.337 1.00 90.50 112 PHE A C 1
ATOM 853 O O . PHE A 1 112 ? 17.431 -1.959 -11.926 1.00 90.50 112 PHE A O 1
ATOM 860 N N . GLU A 1 113 ? 18.598 -0.053 -12.235 1.00 90.25 113 GLU A N 1
ATOM 861 C CA . GLU A 1 113 ? 19.773 -0.440 -11.445 1.00 90.25 113 GLU A CA 1
ATOM 862 C C . GLU A 1 113 ? 19.484 -0.447 -9.927 1.00 90.25 113 GLU A C 1
ATOM 864 O O . GLU A 1 113 ? 18.605 0.262 -9.415 1.00 90.25 113 GLU A O 1
ATOM 869 N N . ASP A 1 114 ? 20.267 -1.244 -9.188 1.00 89.81 114 ASP A N 1
ATOM 870 C CA . ASP A 1 114 ? 20.120 -1.444 -7.738 1.00 89.81 114 ASP A CA 1
ATOM 871 C C . ASP A 1 114 ? 20.205 -0.113 -6.957 1.00 89.81 114 ASP A C 1
ATOM 873 O O . ASP A 1 114 ? 19.504 0.069 -5.958 1.00 89.81 114 ASP A O 1
ATOM 877 N N . ASP A 1 115 ? 20.966 0.860 -7.459 1.00 89.44 115 ASP A N 1
ATOM 878 C CA . ASP A 1 115 ? 21.128 2.195 -6.874 1.00 89.44 115 ASP A CA 1
ATOM 879 C C . ASP A 1 115 ? 19.790 2.945 -6.747 1.00 89.44 115 ASP A C 1
ATOM 881 O O . ASP A 1 115 ? 19.504 3.576 -5.725 1.00 89.44 115 ASP A O 1
ATOM 885 N N . ILE A 1 116 ? 18.931 2.864 -7.769 1.00 88.38 116 ILE A N 1
ATOM 886 C CA . ILE A 1 116 ? 17.615 3.518 -7.767 1.00 88.38 116 ILE A CA 1
ATOM 887 C C . ILE A 1 116 ? 16.648 2.735 -6.878 1.00 88.38 116 ILE A C 1
ATOM 889 O O . ILE A 1 116 ? 15.893 3.327 -6.098 1.00 88.38 116 ILE A O 1
ATOM 893 N N . ILE A 1 117 ? 16.681 1.405 -6.964 1.00 91.56 117 ILE A N 1
ATOM 894 C CA . ILE A 1 117 ? 15.767 0.529 -6.228 1.00 91.56 117 ILE A CA 1
ATOM 895 C C . ILE A 1 117 ? 15.993 0.670 -4.720 1.00 91.56 117 ILE A C 1
ATOM 897 O O . ILE A 1 117 ? 15.073 1.049 -3.990 1.00 91.56 117 ILE A O 1
ATOM 901 N N . TYR A 1 118 ? 17.210 0.410 -4.247 1.00 92.00 118 TYR A N 1
ATOM 902 C CA . TYR A 1 118 ? 17.524 0.427 -2.819 1.00 92.00 118 TYR A CA 1
ATOM 903 C C . TYR A 1 118 ? 17.789 1.837 -2.289 1.00 92.00 118 TYR A C 1
ATOM 905 O O . TYR A 1 118 ? 17.522 2.099 -1.118 1.00 92.00 118 TYR A O 1
ATOM 913 N N . GLY A 1 119 ? 18.260 2.761 -3.131 1.00 90.56 119 GLY A N 1
ATOM 914 C CA . GLY A 1 119 ? 18.539 4.137 -2.720 1.00 90.56 119 GLY A CA 1
ATOM 915 C C . GLY A 1 119 ? 17.307 5.042 -2.671 1.00 90.56 119 GLY A C 1
ATOM 916 O O . GLY A 1 119 ? 17.267 5.961 -1.855 1.00 90.56 119 GLY A O 1
ATOM 917 N N . LYS A 1 120 ? 16.290 4.805 -3.515 1.00 89.62 120 LYS A N 1
ATOM 918 C CA . LYS A 1 120 ? 15.113 5.690 -3.623 1.00 89.62 120 LYS A CA 1
ATOM 919 C C . LYS A 1 120 ? 13.787 4.971 -3.378 1.00 89.62 120 LYS A C 1
ATOM 921 O O . LYS A 1 120 ? 12.975 5.452 -2.589 1.00 89.62 120 LYS A O 1
ATOM 926 N N . ILE A 1 121 ? 13.547 3.834 -4.036 1.00 90.69 121 ILE A N 1
ATOM 927 C CA . ILE A 1 121 ? 12.228 3.175 -4.026 1.00 90.69 121 ILE A CA 1
ATOM 928 C C . ILE A 1 121 ? 11.948 2.510 -2.673 1.00 90.69 121 ILE A C 1
ATOM 930 O O . ILE A 1 121 ? 10.960 2.844 -2.022 1.00 90.69 121 ILE A O 1
ATOM 934 N N . VAL A 1 122 ? 12.826 1.615 -2.215 1.00 92.19 122 VAL A N 1
ATOM 935 C CA . VAL A 1 122 ? 12.684 0.898 -0.933 1.00 92.19 122 VAL A CA 1
ATOM 936 C C . VAL A 1 122 ? 12.543 1.840 0.276 1.00 92.19 122 VAL A C 1
ATOM 938 O O . VAL A 1 122 ? 11.605 1.642 1.061 1.00 92.19 122 VAL A O 1
ATOM 941 N N . PRO A 1 123 ? 13.390 2.876 0.456 1.00 92.50 123 PRO A N 1
ATOM 942 C CA . PRO A 1 123 ? 13.222 3.809 1.569 1.00 92.50 123 PRO A CA 1
ATOM 943 C C . PRO A 1 123 ? 11.939 4.639 1.441 1.00 92.50 123 PRO A C 1
ATOM 945 O O . PRO A 1 123 ? 11.272 4.874 2.449 1.00 92.50 123 PRO A O 1
ATOM 948 N N . GLY A 1 124 ? 11.541 5.026 0.223 1.00 91.19 124 GLY A N 1
ATOM 949 C CA . GLY A 1 124 ? 10.283 5.737 -0.017 1.00 91.19 124 GLY A CA 1
ATOM 950 C C . GLY A 1 124 ? 9.055 4.910 0.369 1.00 91.19 124 GLY A C 1
ATOM 951 O O . GLY A 1 124 ? 8.179 5.396 1.086 1.00 91.19 124 GLY A O 1
ATOM 952 N N . VAL A 1 125 ? 9.022 3.636 -0.034 1.00 91.12 125 VAL A N 1
ATOM 953 C CA . VAL A 1 125 ? 7.959 2.696 0.351 1.00 91.12 125 VAL A CA 1
ATOM 954 C C . VAL A 1 125 ? 7.937 2.524 1.869 1.00 91.12 125 VAL A C 1
ATOM 956 O O . VAL A 1 125 ? 6.894 2.733 2.483 1.00 91.12 125 VAL A O 1
ATOM 959 N N . SER A 1 126 ? 9.087 2.259 2.492 1.00 90.62 126 SER A N 1
ATOM 960 C CA . SER A 1 126 ? 9.201 2.087 3.948 1.00 90.62 126 SER A CA 1
ATOM 961 C C . SER A 1 126 ? 8.666 3.294 4.726 1.00 90.62 126 SER A C 1
ATOM 963 O O . SER A 1 126 ? 7.870 3.136 5.653 1.00 90.62 126 SER A O 1
ATOM 965 N N . LEU A 1 127 ? 9.045 4.511 4.320 1.00 92.69 127 LEU A N 1
ATOM 966 C CA . LEU A 1 127 ? 8.587 5.740 4.966 1.00 92.69 127 LEU A CA 1
ATOM 967 C C . LEU A 1 127 ? 7.079 5.955 4.775 1.00 92.69 127 LEU A C 1
ATOM 969 O O . LEU A 1 127 ? 6.387 6.325 5.724 1.00 92.69 127 LEU A O 1
ATOM 973 N N . SER A 1 128 ? 6.556 5.679 3.575 1.00 90.25 128 SER A N 1
ATOM 974 C CA . SER A 1 128 ? 5.119 5.785 3.294 1.00 90.25 128 SER A CA 1
ATOM 975 C C . SER A 1 128 ? 4.292 4.814 4.139 1.00 90.25 128 SER A C 1
ATOM 977 O O . SER A 1 128 ? 3.235 5.181 4.651 1.00 90.25 128 SER A O 1
ATOM 979 N N . MET A 1 129 ? 4.798 3.596 4.349 1.00 89.69 129 MET A N 1
ATOM 980 C CA . MET A 1 129 ? 4.130 2.579 5.155 1.00 89.69 129 MET A CA 1
ATOM 981 C C . MET A 1 129 ? 4.157 2.925 6.635 1.00 89.69 129 MET A C 1
ATOM 983 O O . MET A 1 129 ? 3.139 2.776 7.310 1.00 89.69 129 MET A O 1
ATOM 987 N N . LEU A 1 130 ? 5.292 3.421 7.133 1.00 90.38 130 LEU A N 1
ATOM 988 C CA . LEU A 1 130 ? 5.406 3.900 8.505 1.00 90.38 130 LEU A CA 1
ATOM 989 C 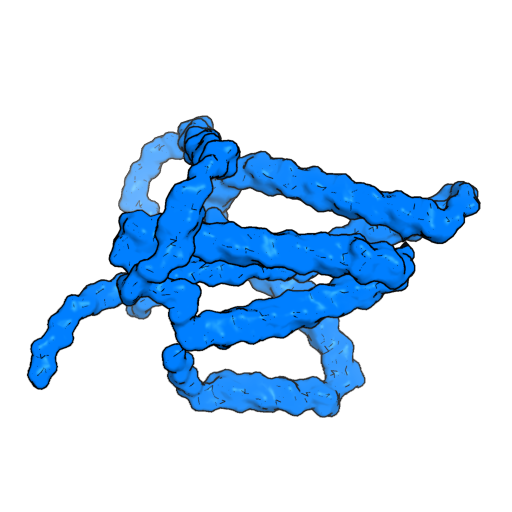C . LEU A 1 130 ? 4.392 5.019 8.769 1.00 90.38 130 LEU A C 1
ATOM 991 O O . LEU A 1 130 ? 3.617 4.941 9.720 1.00 90.38 130 LEU A O 1
ATOM 995 N N . TRP A 1 131 ? 4.353 6.028 7.896 1.00 90.56 131 TRP A N 1
ATOM 996 C CA . TRP A 1 131 ? 3.441 7.159 8.048 1.00 90.56 131 TRP A CA 1
ATOM 997 C C . TRP A 1 131 ? 1.968 6.746 7.933 1.00 90.56 131 TRP A C 1
ATOM 999 O O . TRP A 1 131 ? 1.145 7.169 8.744 1.00 90.56 131 TRP A O 1
ATOM 1009 N N . GLY A 1 132 ? 1.637 5.877 6.972 1.00 88.06 132 GLY A N 1
ATOM 1010 C CA . GLY A 1 132 ? 0.280 5.364 6.777 1.00 88.06 132 GLY A CA 1
ATOM 1011 C C . GLY A 1 132 ? -0.239 4.598 7.994 1.00 88.06 132 GLY A C 1
ATOM 1012 O O . GLY A 1 132 ? -1.331 4.886 8.483 1.00 88.06 132 GLY A O 1
ATOM 1013 N N . ASN A 1 133 ? 0.568 3.687 8.546 1.00 89.44 133 ASN A N 1
ATOM 1014 C CA . ASN A 1 133 ? 0.179 2.924 9.733 1.00 89.44 133 ASN A CA 1
ATOM 1015 C C . ASN A 1 133 ? 0.053 3.818 10.980 1.00 89.44 133 ASN A C 1
ATOM 1017 O O . ASN A 1 133 ? -0.912 3.679 11.728 1.00 89.44 133 ASN A O 1
ATOM 1021 N N . LEU A 1 134 ? 0.952 4.792 11.184 1.00 88.50 134 LEU A N 1
ATOM 1022 C CA . LEU A 1 134 ? 0.833 5.758 12.288 1.00 88.50 134 LEU A CA 1
ATOM 1023 C C . LEU A 1 134 ? -0.453 6.588 12.193 1.00 88.50 134 LEU A C 1
ATOM 1025 O O . LEU A 1 134 ? -1.129 6.811 13.201 1.00 88.50 134 LEU A O 1
ATOM 1029 N N . TYR A 1 135 ? -0.810 7.020 10.984 1.00 86.31 135 TYR A N 1
ATOM 1030 C CA . TYR A 1 135 ? -2.037 7.769 10.741 1.00 86.31 135 TYR A CA 1
ATOM 1031 C C . TYR A 1 135 ? -3.293 6.922 10.996 1.00 86.31 135 TYR A C 1
ATOM 1033 O O . TYR A 1 135 ? -4.251 7.397 11.607 1.00 86.31 135 TYR A O 1
ATOM 1041 N N . TYR A 1 136 ? -3.284 5.650 10.601 1.00 85.62 136 TYR A N 1
ATOM 1042 C CA . TYR A 1 136 ? -4.391 4.719 10.842 1.00 85.62 136 TYR A CA 1
ATOM 1043 C C . TYR A 1 136 ? -4.585 4.417 12.330 1.00 85.62 136 TYR A C 1
ATOM 1045 O O . TYR A 1 136 ? -5.714 4.467 12.826 1.00 85.62 136 TYR A O 1
ATOM 1053 N N . VAL A 1 137 ? -3.490 4.233 13.073 1.00 86.31 137 VAL A N 1
ATOM 1054 C CA . VAL A 1 137 ? -3.530 4.126 14.538 1.00 86.31 137 VAL A CA 1
ATOM 1055 C C . VAL A 1 137 ? -4.110 5.400 15.158 1.00 86.31 137 VAL A C 1
ATOM 1057 O O . VAL A 1 137 ? -4.982 5.318 16.023 1.00 86.31 137 VAL A O 1
ATOM 1060 N N . TYR A 1 138 ? -3.693 6.584 14.698 1.00 84.69 138 TYR A N 1
ATOM 1061 C CA . TYR A 1 138 ? -4.265 7.850 15.165 1.00 84.69 138 TYR A CA 1
ATOM 1062 C C . TYR A 1 138 ? -5.782 7.924 14.915 1.00 84.69 138 TYR A C 1
ATOM 1064 O O . TYR A 1 138 ? -6.530 8.262 15.836 1.00 84.69 138 TYR A O 1
ATOM 1072 N N . MET A 1 139 ? -6.259 7.552 13.721 1.00 82.50 139 MET A N 1
ATOM 1073 C CA . MET A 1 139 ? -7.694 7.533 13.408 1.00 82.50 139 MET A CA 1
ATOM 1074 C C . MET A 1 139 ? -8.471 6.554 14.292 1.00 82.50 139 MET A C 1
ATOM 1076 O O . MET A 1 139 ? -9.522 6.915 14.826 1.00 82.50 139 MET A O 1
ATOM 1080 N N . ALA A 1 140 ? -7.946 5.343 14.497 1.00 83.62 140 ALA A N 1
ATOM 1081 C CA . ALA A 1 140 ? -8.571 4.342 15.360 1.00 83.62 140 ALA A CA 1
ATOM 1082 C C . ALA A 1 140 ? -8.690 4.840 16.799 1.00 83.62 140 ALA A C 1
ATOM 1084 O O . ALA A 1 140 ? -9.737 4.696 17.429 1.00 83.62 140 ALA A O 1
ATOM 1085 N N . ARG A 1 141 ? -7.657 5.523 17.296 1.00 83.19 141 ARG A N 1
ATOM 1086 C CA . ARG A 1 141 ? -7.668 6.099 18.641 1.00 83.19 141 ARG A CA 1
ATOM 1087 C C . ARG A 1 141 ? -8.621 7.280 18.749 1.00 83.19 141 ARG A C 1
ATOM 1089 O O . ARG A 1 141 ? -9.405 7.324 19.692 1.00 83.19 141 ARG A O 1
ATOM 1096 N N . LYS A 1 142 ? -8.634 8.193 17.775 1.00 82.00 142 LYS A N 1
ATOM 1097 C CA . LYS A 1 142 ? -9.610 9.293 17.716 1.00 82.00 142 LYS A CA 1
ATOM 1098 C C . LYS A 1 142 ? -11.047 8.763 17.782 1.00 82.00 142 LYS A C 1
ATOM 1100 O O . LYS A 1 142 ? -11.862 9.305 18.528 1.00 82.00 142 LYS A O 1
ATOM 1105 N N . LEU A 1 143 ? -11.340 7.673 17.067 1.00 81.62 143 LEU A N 1
ATOM 1106 C CA . LEU A 1 143 ? -12.643 7.011 17.125 1.00 81.62 143 LEU A CA 1
ATOM 1107 C C . LEU A 1 143 ? -12.892 6.330 18.482 1.00 81.62 143 LEU A C 1
ATOM 1109 O O . LEU A 1 143 ? -13.987 6.457 19.021 1.00 81.62 143 LEU A O 1
ATOM 1113 N N . ALA A 1 144 ? -11.883 5.688 19.077 1.00 81.62 144 ALA A N 1
ATOM 1114 C CA . ALA A 1 144 ? -11.995 5.038 20.388 1.00 81.62 144 ALA A CA 1
ATOM 1115 C C . ALA A 1 144 ? -12.341 6.030 21.503 1.00 81.62 144 ALA A C 1
ATOM 1117 O O . ALA A 1 144 ? -13.194 5.742 22.342 1.00 81.62 144 ALA A O 1
AT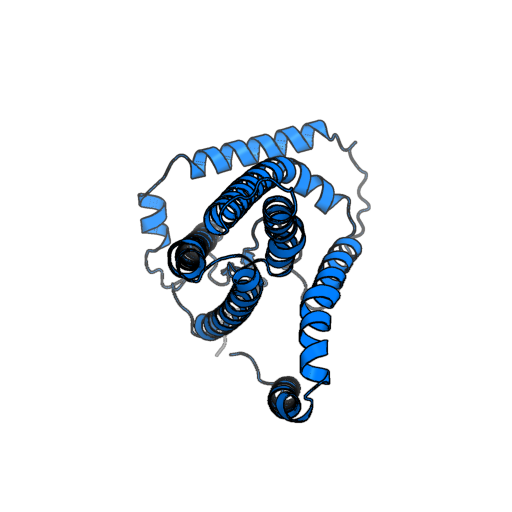OM 1118 N N . TYR A 1 145 ? -11.750 7.229 21.481 1.00 82.31 145 TYR A N 1
ATOM 1119 C CA . TYR A 1 145 ? -12.108 8.301 22.414 1.00 82.31 145 TYR A CA 1
ATOM 1120 C C . TYR A 1 145 ? -13.510 8.863 22.157 1.00 82.31 145 TYR A C 1
ATOM 1122 O O . TYR A 1 145 ? -14.215 9.164 23.118 1.00 82.31 145 TYR A O 1
ATOM 1130 N N . LYS A 1 146 ? -13.929 8.982 20.890 1.00 80.25 146 LYS A N 1
ATOM 1131 C CA . LYS A 1 146 ? -15.261 9.483 20.518 1.00 80.25 146 LYS A CA 1
ATOM 1132 C C . LYS A 1 146 ? -16.381 8.519 20.925 1.00 80.25 146 LYS A C 1
ATOM 1134 O O . LYS A 1 146 ? -17.358 8.945 21.528 1.00 80.25 146 LYS A O 1
ATOM 1139 N N . GLU A 1 147 ? -16.221 7.235 20.621 1.00 79.44 147 GLU A N 1
ATOM 1140 C CA . GLU A 1 147 ? -17.210 6.182 20.900 1.00 79.44 147 GLU A CA 1
ATOM 1141 C C . GLU A 1 147 ? -17.056 5.583 22.308 1.00 79.44 147 GLU A C 1
ATOM 1143 O O . GLU A 1 147 ? -17.892 4.805 22.762 1.00 79.44 147 GLU A O 1
ATOM 1148 N N . ASN A 1 148 ? -15.984 5.942 23.020 1.00 83.31 148 ASN A N 1
ATOM 1149 C CA . ASN A 1 148 ? -15.650 5.445 24.352 1.00 83.31 148 ASN A CA 1
ATOM 1150 C C . ASN A 1 148 ? -15.577 3.897 24.419 1.00 83.31 148 ASN A C 1
ATOM 1152 O O . ASN A 1 148 ? -15.981 3.287 25.421 1.00 83.31 148 ASN A O 1
ATOM 1156 N N . ARG A 1 149 ? -15.031 3.283 23.357 1.00 77.44 149 ARG A N 1
ATOM 1157 C CA . ARG A 1 149 ? -14.967 1.833 23.086 1.00 77.44 149 ARG A CA 1
ATOM 1158 C C . ARG A 1 149 ? -13.534 1.342 22.859 1.00 77.44 149 ARG A C 1
ATOM 1160 O O . ARG A 1 149 ? -12.745 2.028 22.219 1.00 77.44 149 ARG A O 1
ATOM 1167 N N . GLY A 1 150 ? -13.210 0.169 23.412 1.00 78.19 150 GLY A N 1
ATOM 1168 C CA . GLY A 1 150 ? -11.862 -0.427 23.378 1.00 78.19 150 GLY A CA 1
ATOM 1169 C C . GLY A 1 150 ? -11.687 -1.598 22.436 1.00 78.19 150 GLY A C 1
ATOM 1170 O O . GLY A 1 150 ? -10.595 -2.134 22.325 1.00 78.19 150 GLY A O 1
ATOM 1171 N N . ASP A 1 151 ? -12.751 -1.962 21.741 1.00 78.56 151 ASP A N 1
ATOM 1172 C CA . ASP A 1 151 ? -12.810 -3.003 20.728 1.00 78.56 151 ASP A CA 1
ATOM 1173 C C . ASP A 1 151 ? -12.691 -2.417 19.312 1.00 78.56 151 ASP A C 1
ATOM 1175 O O . ASP A 1 151 ? -13.339 -2.883 18.374 1.00 78.56 151 ASP A O 1
ATOM 1179 N N . ILE A 1 152 ? -11.891 -1.353 19.171 1.00 78.12 152 ILE A N 1
ATOM 1180 C CA . ILE A 1 152 ? -11.622 -0.710 17.886 1.00 78.12 152 ILE A CA 1
ATOM 1181 C C . ILE A 1 152 ? -10.287 -1.206 17.354 1.00 78.12 152 ILE A C 1
ATOM 1183 O O . ILE A 1 152 ? -9.241 -0.956 17.949 1.00 78.12 152 ILE A O 1
ATOM 1187 N N . CYS A 1 153 ? -10.334 -1.873 16.207 1.00 77.94 153 CYS A N 1
ATOM 1188 C CA . CYS A 1 153 ? -9.160 -2.332 15.480 1.00 77.94 153 CYS A CA 1
ATOM 1189 C C . CYS A 1 153 ? -9.010 -1.516 14.193 1.00 77.94 153 CYS A C 1
ATOM 1191 O O . CYS A 1 153 ? -10.001 -1.088 13.600 1.00 77.94 153 CYS A O 1
ATOM 1193 N N . THR A 1 154 ? -7.779 -1.282 13.751 1.00 80.19 154 THR A N 1
ATOM 1194 C CA . THR A 1 154 ? -7.513 -0.615 12.475 1.00 80.19 154 THR A CA 1
ATOM 1195 C C . THR A 1 154 ? -7.133 -1.634 11.413 1.00 80.19 154 THR A C 1
ATOM 1197 O O . THR A 1 154 ? -6.441 -2.608 11.702 1.00 80.19 154 THR A O 1
ATOM 1200 N N . MET A 1 155 ? -7.580 -1.418 10.177 1.00 78.88 155 MET A N 1
ATOM 1201 C CA . MET A 1 155 ? -7.082 -2.200 9.052 1.00 78.88 155 MET A CA 1
ATOM 1202 C C . MET A 1 155 ? -5.617 -1.826 8.787 1.00 78.88 155 MET A C 1
ATOM 1204 O O . MET A 1 155 ? -5.309 -0.639 8.742 1.00 78.88 155 MET A O 1
ATOM 1208 N N . PRO A 1 156 ? -4.701 -2.786 8.606 1.00 79.75 156 PRO A N 1
ATOM 1209 C CA . PRO A 1 156 ? -3.298 -2.460 8.404 1.00 79.75 156 PRO A CA 1
ATOM 1210 C C . PRO A 1 156 ? -3.040 -1.814 7.034 1.00 79.75 156 PRO A C 1
ATOM 1212 O O . PRO A 1 156 ? -3.646 -2.193 6.030 1.00 79.75 156 PRO A O 1
ATOM 1215 N N . TYR A 1 157 ? -2.100 -0.866 6.978 1.00 82.62 157 TYR A N 1
ATOM 1216 C CA . TYR A 1 157 ? -1.694 -0.214 5.731 1.00 82.62 157 TYR A CA 1
ATOM 1217 C C . TYR A 1 157 ? -0.522 -0.966 5.082 1.00 82.62 157 TYR A C 1
ATOM 1219 O O . TYR A 1 157 ? 0.532 -1.159 5.699 1.00 82.62 157 TYR A O 1
ATOM 1227 N N . GLY A 1 158 ? -0.710 -1.387 3.830 1.00 85.19 158 GLY A N 1
ATOM 1228 C CA . GLY A 1 158 ? 0.219 -2.236 3.084 1.00 85.19 158 GLY A CA 1
ATOM 1229 C C . GLY A 1 158 ? 0.411 -1.810 1.628 1.00 85.19 158 GLY A C 1
ATOM 1230 O O . GLY A 1 158 ? -0.144 -0.809 1.175 1.00 85.19 158 GLY A O 1
ATOM 1231 N N . ILE A 1 159 ? 1.212 -2.578 0.888 1.00 85.69 159 ILE A N 1
ATOM 1232 C CA . ILE A 1 159 ? 1.411 -2.351 -0.550 1.00 85.69 159 ILE A CA 1
ATOM 1233 C C . ILE A 1 159 ? 0.198 -2.893 -1.311 1.00 85.69 159 ILE A C 1
ATOM 1235 O O . ILE A 1 159 ? -0.209 -4.036 -1.119 1.00 85.69 159 ILE A O 1
ATOM 1239 N N . ASN A 1 160 ? -0.356 -2.088 -2.220 1.00 87.00 160 ASN A N 1
ATOM 1240 C CA . ASN A 1 160 ? -1.368 -2.553 -3.164 1.00 87.00 160 ASN A CA 1
ATOM 1241 C C . ASN A 1 160 ? -0.703 -3.379 -4.277 1.00 87.00 160 ASN A C 1
ATOM 1243 O O . ASN A 1 160 ? -0.255 -2.820 -5.277 1.00 87.00 160 ASN A O 1
ATOM 1247 N N . THR A 1 161 ? -0.641 -4.698 -4.107 1.00 83.44 161 THR A N 1
ATOM 1248 C CA . THR A 1 161 ? -0.003 -5.636 -5.043 1.00 83.44 161 THR A CA 1
ATOM 1249 C C . THR A 1 161 ? -0.530 -5.549 -6.485 1.00 83.44 161 THR A C 1
ATOM 1251 O O . THR A 1 161 ? 0.285 -5.327 -7.384 1.00 83.44 161 THR A O 1
ATOM 1254 N N . PRO A 1 162 ? -1.848 -5.661 -6.768 1.00 82.06 162 PRO A N 1
ATOM 1255 C CA . PRO A 1 162 ? -2.336 -5.564 -8.146 1.00 82.06 162 PRO A CA 1
ATOM 1256 C C . PRO A 1 162 ? -2.073 -4.181 -8.755 1.00 82.06 162 PRO A C 1
ATOM 1258 O O . PRO A 1 162 ? -1.717 -4.086 -9.929 1.00 82.06 162 PRO A O 1
ATOM 1261 N N . GLY A 1 163 ? -2.165 -3.112 -7.956 1.00 84.75 163 GLY A N 1
ATOM 1262 C CA . GLY A 1 163 ? -1.806 -1.764 -8.400 1.00 84.75 163 GLY A CA 1
ATOM 1263 C C . GLY A 1 163 ? -0.319 -1.629 -8.736 1.00 84.75 163 GLY A C 1
ATOM 1264 O O . GLY A 1 163 ? 0.029 -1.103 -9.790 1.00 84.75 163 GLY A O 1
ATOM 1265 N N . ALA A 1 164 ? 0.564 -2.149 -7.882 1.00 87.88 164 ALA A N 1
ATOM 1266 C CA . ALA A 1 164 ? 2.008 -2.093 -8.083 1.00 87.88 164 ALA A CA 1
ATOM 1267 C C . ALA A 1 164 ? 2.427 -2.816 -9.371 1.00 87.88 164 ALA A C 1
ATOM 1269 O O . ALA A 1 164 ? 3.155 -2.247 -10.185 1.00 87.88 164 ALA A O 1
ATOM 1270 N N . PHE A 1 165 ? 1.914 -4.026 -9.613 1.00 85.94 165 PHE A N 1
ATOM 1271 C CA . PHE A 1 165 ? 2.197 -4.750 -10.853 1.00 85.94 165 PHE A CA 1
ATOM 1272 C C . PHE A 1 165 ? 1.614 -4.061 -12.084 1.00 85.94 165 PHE A C 1
ATOM 1274 O O . PHE A 1 165 ? 2.296 -3.974 -13.106 1.00 85.94 165 PHE A O 1
ATOM 1281 N N . ALA A 1 166 ? 0.398 -3.513 -11.997 1.00 87.62 166 ALA A N 1
ATOM 1282 C CA . ALA A 1 166 ? -0.172 -2.730 -13.089 1.00 87.62 166 ALA A CA 1
ATOM 1283 C C . ALA A 1 166 ? 0.730 -1.539 -13.457 1.00 87.62 166 ALA A C 1
ATOM 1285 O O . ALA A 1 166 ? 0.968 -1.308 -14.641 1.00 87.62 166 ALA A O 1
ATOM 1286 N N . PHE A 1 167 ? 1.300 -0.842 -12.468 1.00 90.31 167 PHE A N 1
ATOM 1287 C CA . PHE A 1 167 ? 2.268 0.236 -12.691 1.00 90.31 167 PHE A CA 1
ATOM 1288 C C . PHE A 1 167 ? 3.560 -0.252 -13.353 1.00 90.31 167 PHE A C 1
ATOM 1290 O O . PHE A 1 167 ? 4.024 0.368 -14.313 1.00 90.31 167 PHE A O 1
A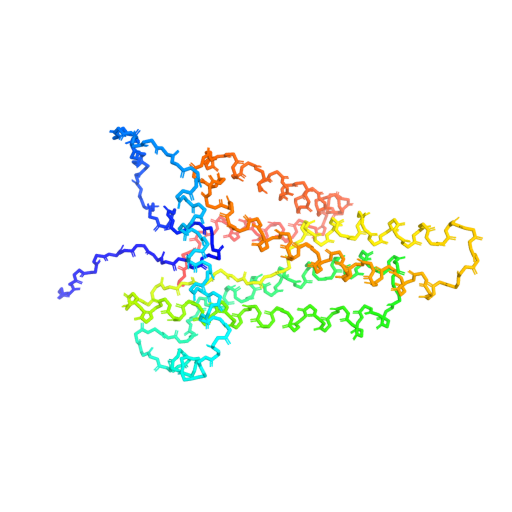TOM 1297 N N . ILE A 1 168 ? 4.130 -1.364 -12.880 1.00 90.94 168 ILE A N 1
ATOM 1298 C CA . ILE A 1 168 ? 5.354 -1.929 -13.461 1.00 90.94 168 ILE A CA 1
ATOM 1299 C C . ILE A 1 168 ? 5.117 -2.278 -14.930 1.00 90.94 168 ILE A C 1
ATOM 1301 O O . ILE A 1 168 ? 5.812 -1.753 -15.796 1.00 90.94 168 ILE A O 1
ATOM 1305 N N . PHE A 1 169 ? 4.116 -3.109 -15.220 1.00 89.00 169 PHE A N 1
ATOM 1306 C CA . PHE A 1 169 ? 3.905 -3.655 -16.560 1.00 89.00 169 PHE A CA 1
ATOM 1307 C C . PHE A 1 169 ? 3.273 -2.666 -17.542 1.00 89.00 169 PHE A C 1
ATOM 1309 O O . PHE A 1 169 ? 3.591 -2.716 -18.726 1.00 89.00 169 PHE A O 1
ATOM 1316 N N . SER A 1 170 ? 2.404 -1.764 -17.077 1.00 91.12 170 SER A N 1
ATOM 1317 C CA . SER A 1 170 ? 1.637 -0.876 -17.968 1.00 91.12 170 SER A CA 1
ATOM 1318 C C . SER A 1 170 ? 2.253 0.510 -18.128 1.00 91.12 170 SER A C 1
ATOM 1320 O O . SER A 1 170 ? 1.930 1.198 -19.091 1.00 91.12 170 SER A O 1
ATOM 1322 N N . ILE A 1 171 ? 3.115 0.944 -17.201 1.00 93.62 171 ILE A N 1
ATOM 1323 C CA . ILE A 1 171 ? 3.695 2.295 -17.220 1.00 93.62 171 ILE A CA 1
ATOM 1324 C C . ILE A 1 171 ? 5.215 2.220 -17.311 1.00 93.62 171 ILE A C 1
ATOM 1326 O O . ILE A 1 171 ? 5.794 2.707 -18.281 1.00 93.62 171 ILE A O 1
ATOM 1330 N N . ILE A 1 172 ? 5.876 1.595 -16.336 1.00 93.44 172 ILE A N 1
ATOM 1331 C CA . ILE A 1 172 ? 7.344 1.617 -16.230 1.00 93.44 172 ILE A CA 1
ATOM 1332 C C . ILE A 1 172 ? 7.987 0.867 -17.401 1.00 93.44 172 ILE A C 1
ATOM 1334 O O . ILE A 1 172 ? 8.822 1.429 -18.111 1.00 93.44 172 ILE A O 1
ATOM 1338 N N . LEU A 1 173 ? 7.560 -0.376 -17.635 1.00 92.81 173 LEU A N 1
ATOM 1339 C CA . LEU A 1 173 ? 8.100 -1.248 -18.677 1.00 92.81 173 LEU A CA 1
ATOM 1340 C C . LEU A 1 173 ? 7.982 -0.644 -20.091 1.00 92.81 173 LEU A C 1
ATOM 1342 O O . LEU A 1 173 ? 9.010 -0.523 -20.764 1.00 92.81 173 LEU A O 1
ATOM 1346 N N . PRO A 1 174 ? 6.791 -0.214 -20.563 1.00 92.88 174 PRO A N 1
ATOM 1347 C CA . PRO A 1 174 ? 6.663 0.362 -21.898 1.00 92.88 174 PRO A CA 1
ATOM 1348 C C . PRO A 1 174 ? 7.368 1.715 -22.026 1.00 92.88 174 PRO A C 1
ATOM 1350 O O . PRO A 1 174 ? 7.893 2.011 -23.096 1.00 92.88 174 PRO A O 1
ATOM 1353 N N . THR A 1 175 ? 7.445 2.515 -20.957 1.00 91.62 175 THR A N 1
ATOM 1354 C CA . THR A 1 175 ? 8.190 3.787 -20.981 1.00 91.62 175 THR A CA 1
ATOM 1355 C C . THR A 1 175 ? 9.685 3.544 -21.175 1.00 91.62 175 THR A C 1
ATOM 1357 O O . THR A 1 175 ? 10.319 4.190 -22.012 1.00 91.62 175 THR A O 1
ATOM 1360 N N . TYR A 1 176 ? 10.249 2.580 -20.445 1.00 91.38 176 TYR A N 1
ATOM 1361 C CA . TYR A 1 176 ? 11.661 2.228 -20.552 1.00 91.38 176 TYR A CA 1
ATOM 1362 C C . TYR A 1 176 ? 12.008 1.640 -21.923 1.00 91.38 176 TYR A C 1
ATOM 1364 O O . TYR A 1 176 ? 12.893 2.152 -22.612 1.00 91.38 176 TYR A O 1
ATOM 1372 N N . PHE A 1 177 ? 11.273 0.616 -22.369 1.00 90.38 177 PHE A N 1
ATOM 1373 C CA . PHE A 1 177 ? 11.527 -0.003 -23.671 1.00 90.38 177 PHE A CA 1
ATOM 1374 C C . PHE A 1 177 ? 11.198 0.928 -24.839 1.00 90.38 177 PHE A C 1
ATOM 1376 O O . PHE A 1 177 ? 11.879 0.877 -25.859 1.00 90.38 177 PHE A O 1
ATOM 1383 N N . GLY A 1 178 ? 10.212 1.816 -24.696 1.00 89.50 178 GLY A N 1
ATOM 1384 C CA . GLY A 1 178 ? 9.945 2.873 -25.668 1.00 89.50 178 GLY A CA 1
ATOM 1385 C C . GLY A 1 178 ? 11.112 3.856 -25.792 1.00 89.50 178 GLY A C 1
ATOM 1386 O O . GLY A 1 178 ? 11.460 4.256 -26.901 1.00 89.50 178 GLY A O 1
ATOM 1387 N N . CYS A 1 179 ? 11.771 4.195 -24.679 1.00 88.50 179 CYS A N 1
ATOM 1388 C CA . CYS A 1 179 ? 12.961 5.049 -24.674 1.00 88.50 179 CYS A CA 1
ATOM 1389 C C . CYS A 1 179 ? 14.180 4.367 -25.317 1.00 88.50 179 CYS A C 1
ATOM 1391 O O . CYS A 1 179 ? 14.860 4.991 -26.133 1.00 88.50 179 CYS A O 1
ATOM 1393 N N . ILE A 1 180 ? 14.422 3.091 -24.997 1.00 86.69 180 ILE A N 1
ATOM 1394 C CA . ILE A 1 180 ? 15.546 2.315 -25.546 1.00 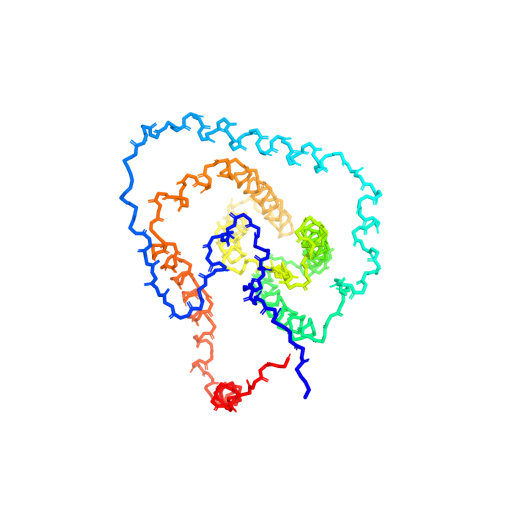86.69 180 ILE A CA 1
ATOM 1395 C C . ILE A 1 180 ? 15.361 2.029 -27.038 1.00 86.69 180 ILE A C 1
ATOM 1397 O O . ILE A 1 180 ? 16.269 2.266 -27.833 1.00 86.69 180 ILE A O 1
ATOM 1401 N N . ASN A 1 181 ? 14.185 1.540 -27.435 1.00 84.38 181 ASN A N 1
ATOM 1402 C CA . ASN A 1 181 ? 13.926 1.109 -28.811 1.00 84.38 181 ASN A CA 1
ATOM 1403 C C . ASN A 1 181 ? 13.565 2.275 -29.744 1.00 84.38 181 ASN A C 1
ATOM 1405 O O . ASN A 1 181 ? 13.642 2.132 -30.961 1.00 84.38 181 ASN A O 1
ATOM 1409 N N . GLY A 1 182 ? 13.198 3.440 -29.201 1.00 74.19 182 GLY A N 1
ATOM 1410 C CA . GLY A 1 182 ? 12.780 4.634 -29.946 1.00 74.19 182 GLY A CA 1
ATOM 1411 C C . GLY A 1 182 ? 13.889 5.359 -30.723 1.00 74.19 182 GLY A C 1
ATOM 1412 O O . GLY A 1 182 ? 13.741 6.538 -31.035 1.00 74.19 182 GLY A O 1
ATOM 1413 N N . GLY A 1 183 ? 15.019 4.700 -31.003 1.00 57.03 183 GLY A N 1
ATOM 1414 C CA . GLY A 1 183 ? 16.053 5.171 -31.935 1.00 57.03 183 GLY A CA 1
ATOM 1415 C C . GLY A 1 183 ? 16.866 6.392 -31.493 1.00 57.03 183 GLY A C 1
ATOM 1416 O O . GLY A 1 183 ? 17.733 6.839 -32.234 1.00 57.03 183 GLY A O 1
ATOM 1417 N N . SER A 1 184 ? 16.636 6.934 -30.293 1.00 59.69 184 SER A N 1
ATOM 1418 C CA . SER A 1 184 ? 17.309 8.158 -29.827 1.00 59.69 184 SER A CA 1
ATOM 1419 C C . SER A 1 184 ? 18.732 7.936 -29.292 1.00 59.69 184 SER A C 1
ATOM 1421 O O . SER A 1 184 ? 19.335 8.891 -28.813 1.00 59.69 184 SER A O 1
ATOM 1423 N N . GLY A 1 185 ? 19.266 6.705 -29.326 1.00 58.34 185 GLY A N 1
ATOM 1424 C CA . GLY A 1 185 ? 20.623 6.391 -28.848 1.00 58.34 185 GLY A CA 1
ATOM 1425 C C . GLY A 1 185 ? 20.898 6.840 -27.407 1.00 58.34 185 GLY A C 1
ATOM 1426 O O . GLY A 1 185 ? 22.042 7.132 -27.066 1.00 58.34 185 GLY A O 1
ATOM 1427 N N . ARG A 1 186 ? 19.849 6.978 -26.584 1.00 69.56 186 ARG A N 1
ATOM 1428 C CA . ARG A 1 186 ? 19.972 7.477 -25.212 1.00 69.56 186 ARG A CA 1
ATOM 1429 C C . ARG A 1 186 ? 20.626 6.423 -24.334 1.00 69.56 186 ARG A C 1
ATOM 1431 O O . ARG A 1 186 ? 20.347 5.234 -24.475 1.00 69.56 186 ARG A O 1
ATOM 1438 N N . ASP A 1 187 ? 21.472 6.892 -23.424 1.00 82.31 187 ASP A N 1
ATOM 1439 C CA . ASP A 1 187 ? 22.102 6.040 -22.426 1.00 82.31 187 ASP A CA 1
ATOM 1440 C C . ASP A 1 187 ? 21.041 5.360 -21.550 1.00 82.31 187 ASP A C 1
ATOM 1442 O O . ASP A 1 187 ? 19.980 5.931 -21.261 1.00 82.31 187 ASP A O 1
ATOM 1446 N N . ARG A 1 188 ? 21.348 4.137 -21.112 1.00 83.75 188 ARG A N 1
ATOM 1447 C CA . ARG A 1 188 ? 20.454 3.308 -20.301 1.00 83.75 188 ARG A CA 1
ATOM 1448 C C . ARG A 1 188 ? 19.980 4.073 -19.067 1.00 83.75 188 ARG A C 1
ATOM 1450 O O . ARG A 1 188 ? 18.780 4.113 -18.807 1.00 83.75 188 ARG A O 1
ATOM 1457 N N . ARG A 1 189 ? 20.893 4.769 -18.383 1.00 85.12 189 ARG A N 1
ATOM 1458 C CA . ARG A 1 189 ? 20.578 5.567 -17.189 1.00 85.12 189 ARG A CA 1
ATOM 1459 C C . ARG A 1 189 ? 19.564 6.670 -17.447 1.00 85.12 189 ARG A C 1
ATOM 1461 O O . ARG A 1 189 ? 18.667 6.870 -16.638 1.00 85.12 189 ARG A O 1
ATOM 1468 N N . THR A 1 190 ? 19.644 7.357 -18.584 1.00 86.38 190 THR A N 1
ATOM 1469 C CA . THR A 1 190 ? 18.673 8.408 -18.919 1.00 86.38 190 THR A CA 1
ATOM 1470 C C . THR A 1 190 ? 17.273 7.827 -19.125 1.00 86.38 190 THR A C 1
ATOM 1472 O O . THR A 1 190 ? 16.284 8.443 -18.727 1.00 86.38 190 THR A O 1
ATOM 1475 N N . CYS A 1 191 ? 17.170 6.633 -19.715 1.00 88.81 191 CYS A N 1
ATOM 1476 C CA . CYS A 1 191 ? 15.887 5.946 -19.860 1.00 88.81 191 CYS A CA 1
ATOM 1477 C C . CYS A 1 191 ? 15.347 5.417 -18.520 1.00 88.81 191 CYS A C 1
ATOM 1479 O O . CYS A 1 191 ? 14.135 5.458 -18.303 1.00 88.81 191 CYS A O 1
ATOM 1481 N N . GLU A 1 192 ? 16.219 4.974 -17.610 1.00 89.88 192 GLU A N 1
ATOM 1482 C CA . GLU A 1 192 ? 15.846 4.599 -16.239 1.00 89.88 192 GLU A CA 1
ATOM 1483 C C . GLU A 1 192 ? 15.308 5.803 -15.457 1.00 89.88 192 GLU A C 1
ATOM 1485 O O . GLU A 1 192 ? 14.209 5.759 -14.908 1.00 89.88 192 GLU A O 1
ATOM 1490 N N . GLU A 1 193 ? 16.017 6.928 -15.466 1.00 90.31 193 GLU A N 1
ATOM 1491 C CA . GLU A 1 193 ? 15.550 8.148 -14.805 1.00 90.31 193 GLU A CA 1
ATOM 1492 C C . GLU A 1 193 ? 14.216 8.635 -15.375 1.00 90.31 193 GLU A C 1
ATOM 1494 O O . GLU A 1 193 ? 13.306 8.974 -14.616 1.00 90.31 193 GLU A O 1
ATOM 1499 N N . LEU A 1 194 ? 14.057 8.609 -16.703 1.00 91.50 194 LEU A N 1
ATOM 1500 C CA . LEU A 1 194 ? 12.801 8.968 -17.354 1.00 91.50 194 LEU A CA 1
ATOM 1501 C C . LEU A 1 194 ? 11.647 8.072 -16.886 1.00 91.50 194 LEU A C 1
ATOM 1503 O O . LEU A 1 194 ? 10.591 8.584 -16.514 1.00 91.50 194 LEU A O 1
ATOM 1507 N N . ALA A 1 195 ? 11.842 6.751 -16.874 1.00 92.62 195 ALA A N 1
ATOM 1508 C CA . ALA A 1 195 ? 10.822 5.813 -16.420 1.00 92.62 195 ALA A CA 1
ATOM 1509 C C . ALA A 1 195 ? 10.465 6.033 -14.939 1.00 92.62 195 ALA A C 1
ATOM 1511 O O . ALA A 1 195 ? 9.288 5.976 -14.579 1.00 92.62 195 ALA A O 1
ATOM 1512 N N . TRP A 1 196 ? 11.445 6.363 -14.091 1.00 91.81 196 TRP A N 1
ATOM 1513 C CA . TRP A 1 196 ? 11.209 6.713 -12.690 1.00 91.81 196 TRP A CA 1
ATOM 1514 C C . TRP A 1 196 ? 10.383 8.000 -12.536 1.00 91.81 196 TRP A C 1
ATOM 1516 O O . TRP A 1 196 ? 9.403 8.011 -11.789 1.00 91.81 196 TRP A O 1
ATOM 1526 N N . TYR A 1 197 ? 10.703 9.066 -13.277 1.00 92.69 197 TYR A N 1
ATOM 1527 C CA . TYR A 1 197 ? 9.928 10.312 -13.241 1.00 92.69 197 TYR A CA 1
ATOM 1528 C C . TYR A 1 197 ? 8.495 10.126 -13.743 1.00 92.69 197 TYR A C 1
ATOM 1530 O O . TYR A 1 197 ? 7.558 10.636 -13.128 1.00 92.69 197 TYR A O 1
ATOM 1538 N N . VAL A 1 198 ? 8.307 9.365 -14.825 1.00 94.44 198 VAL A N 1
ATOM 1539 C CA . VAL A 1 198 ? 6.973 9.045 -15.353 1.00 94.44 198 VAL A CA 1
ATOM 1540 C C . VAL A 1 198 ? 6.174 8.221 -14.344 1.00 94.44 198 VAL A C 1
ATOM 1542 O O . VAL A 1 198 ? 4.990 8.495 -14.142 1.00 94.44 198 VAL A O 1
ATOM 1545 N N . ALA A 1 199 ? 6.807 7.266 -13.658 1.00 92.88 199 ALA A N 1
ATOM 1546 C CA . ALA A 1 199 ? 6.163 6.490 -12.601 1.00 92.88 199 ALA A CA 1
ATOM 1547 C C . ALA A 1 199 ? 5.708 7.378 -11.433 1.00 92.88 199 ALA A C 1
ATOM 1549 O O . ALA A 1 199 ? 4.561 7.278 -10.995 1.00 92.88 199 ALA A O 1
ATOM 1550 N N . LEU A 1 200 ? 6.573 8.284 -10.963 1.00 92.88 200 LEU A N 1
ATOM 1551 C CA . LEU A 1 200 ? 6.249 9.230 -9.893 1.00 92.88 200 LEU A CA 1
ATOM 1552 C C . LEU A 1 200 ? 5.109 10.174 -10.282 1.00 92.88 200 LEU A C 1
ATOM 1554 O O . LEU A 1 200 ? 4.167 10.344 -9.507 1.00 92.88 200 LEU A O 1
ATOM 1558 N N . ALA A 1 201 ? 5.170 10.752 -11.483 1.00 95.56 201 ALA A N 1
ATOM 1559 C CA . ALA A 1 201 ? 4.125 11.628 -11.998 1.00 95.56 201 ALA A CA 1
ATOM 1560 C C . ALA A 1 201 ? 2.788 10.884 -12.109 1.00 95.56 201 ALA A C 1
ATOM 1562 O O . ALA A 1 201 ? 1.773 11.368 -11.617 1.00 95.56 201 ALA A O 1
ATOM 1563 N N . SER A 1 202 ? 2.800 9.667 -12.658 1.00 94.19 202 SER A N 1
ATOM 1564 C CA . SER A 1 202 ? 1.599 8.837 -12.796 1.00 94.19 202 SER A CA 1
ATOM 1565 C C . SER A 1 202 ? 0.999 8.463 -11.439 1.00 94.19 202 SER A C 1
ATOM 1567 O O . SER A 1 202 ? -0.221 8.500 -11.271 1.00 94.19 202 SER A O 1
ATOM 1569 N N . ASN A 1 203 ? 1.836 8.147 -10.446 1.00 92.19 203 ASN A N 1
ATOM 1570 C CA . ASN A 1 203 ? 1.375 7.836 -9.095 1.00 92.19 203 ASN A CA 1
ATOM 1571 C C . ASN A 1 203 ? 0.754 9.069 -8.418 1.00 92.19 203 ASN A C 1
ATOM 1573 O O . ASN A 1 203 ? -0.313 8.980 -7.813 1.00 92.19 203 ASN A O 1
ATOM 1577 N N . PHE A 1 204 ? 1.370 10.241 -8.585 1.00 94.31 204 PHE A N 1
ATOM 1578 C CA . PHE A 1 204 ? 0.830 11.504 -8.083 1.00 94.31 204 PHE A CA 1
ATOM 1579 C C . PHE A 1 204 ? -0.508 11.867 -8.746 1.00 94.31 204 PHE A C 1
ATOM 1581 O O . PHE A 1 204 ? -1.477 12.187 -8.056 1.00 94.31 204 PHE A O 1
ATOM 1588 N N . THR A 1 205 ? -0.604 11.743 -10.073 1.00 95.00 205 THR A N 1
ATOM 1589 C CA . THR A 1 205 ? -1.853 11.951 -10.817 1.00 95.00 205 THR A CA 1
ATOM 1590 C C . THR A 1 205 ? -2.936 10.967 -10.383 1.00 95.00 205 THR A C 1
ATOM 1592 O O . THR A 1 205 ? -4.078 11.374 -10.190 1.00 95.00 205 THR A O 1
ATOM 1595 N N . THR A 1 206 ? -2.588 9.699 -10.152 1.00 92.00 206 THR A N 1
ATOM 1596 C CA . THR A 1 206 ? -3.525 8.694 -9.624 1.00 92.00 206 THR A CA 1
ATOM 1597 C C . THR A 1 206 ? -4.058 9.108 -8.254 1.00 92.00 206 THR A C 1
ATOM 1599 O O . THR A 1 206 ? -5.260 9.022 -8.020 1.00 92.00 206 THR A O 1
ATOM 1602 N N . GLY A 1 207 ? -3.204 9.643 -7.377 1.00 90.69 207 GLY A N 1
ATOM 1603 C CA . GLY A 1 207 ? -3.625 10.213 -6.096 1.00 90.69 207 GLY A CA 1
ATOM 1604 C C . GLY A 1 207 ? -4.635 11.354 -6.251 1.00 90.69 207 GLY A C 1
ATOM 1605 O O . GLY A 1 207 ? -5.668 11.350 -5.587 1.00 90.69 207 GLY A O 1
ATOM 1606 N N . ILE A 1 208 ? -4.396 12.293 -7.172 1.00 92.88 208 ILE A N 1
ATOM 1607 C CA . ILE A 1 208 ? -5.342 13.387 -7.463 1.00 92.88 208 ILE A CA 1
ATOM 1608 C C . ILE A 1 208 ? -6.676 12.835 -7.973 1.00 92.88 208 ILE A C 1
ATOM 1610 O O . ILE A 1 208 ? -7.734 13.253 -7.506 1.00 92.88 208 ILE A O 1
ATOM 1614 N N . ILE A 1 209 ? -6.635 11.881 -8.903 1.00 92.25 209 ILE A N 1
ATOM 1615 C CA . ILE A 1 209 ? -7.839 11.241 -9.440 1.00 92.25 209 ILE A CA 1
ATOM 1616 C C . ILE A 1 209 ? -8.621 10.567 -8.308 1.00 92.25 209 ILE A C 1
ATOM 1618 O O . ILE A 1 209 ? -9.823 10.784 -8.199 1.00 92.25 209 ILE A O 1
ATOM 1622 N N . LEU A 1 210 ? -7.961 9.823 -7.417 1.00 88.19 210 LEU A N 1
ATOM 1623 C CA . LEU A 1 210 ? -8.614 9.181 -6.271 1.00 88.19 210 LEU A CA 1
ATOM 1624 C C . LEU A 1 210 ? -9.244 10.194 -5.307 1.00 88.19 210 LEU A C 1
ATOM 1626 O O . LEU A 1 210 ? -10.354 9.966 -4.830 1.00 88.19 210 LEU A O 1
ATOM 1630 N N . LEU A 1 211 ? -8.590 11.333 -5.060 1.00 85.44 211 LEU A N 1
ATOM 1631 C CA . LEU A 1 211 ? -9.163 12.407 -4.241 1.00 85.44 211 LEU A CA 1
ATOM 1632 C C . LEU A 1 211 ? -10.431 12.997 -4.873 1.00 85.44 211 LEU A C 1
ATOM 1634 O O . LEU A 1 211 ? -11.404 13.252 -4.165 1.00 85.44 211 LEU A O 1
ATOM 1638 N N . LEU A 1 212 ? -10.448 13.172 -6.197 1.00 86.50 212 LEU A N 1
ATOM 1639 C CA . LEU A 1 212 ? -11.634 13.632 -6.924 1.00 86.50 212 LEU A CA 1
ATOM 1640 C C . LEU A 1 212 ? -12.750 12.575 -6.911 1.00 86.50 212 LEU A C 1
ATOM 1642 O O . LEU A 1 212 ? -13.912 12.901 -6.670 1.00 86.50 212 LEU A O 1
ATOM 1646 N N . LEU A 1 213 ? -12.400 11.304 -7.124 1.00 84.62 213 LEU A N 1
ATOM 1647 C CA . LEU A 1 213 ? -13.347 10.186 -7.144 1.00 84.62 213 LEU A CA 1
ATOM 1648 C C . LEU A 1 213 ? -13.932 9.883 -5.761 1.00 84.62 213 LEU A C 1
ATOM 1650 O O . LEU A 1 213 ? -15.063 9.408 -5.684 1.00 84.62 213 LEU A O 1
ATOM 1654 N N . CYS A 1 214 ? -13.227 10.211 -4.676 1.00 82.00 214 CYS A N 1
ATOM 1655 C CA . CYS A 1 214 ? -13.716 10.043 -3.307 1.00 82.00 214 CYS A CA 1
ATOM 1656 C C . CYS A 1 214 ? -15.068 10.750 -3.076 1.00 82.00 214 CYS A C 1
ATOM 1658 O O . CYS A 1 214 ? -15.942 10.205 -2.404 1.00 82.00 214 CYS A O 1
ATOM 1660 N N . VAL A 1 215 ? -15.308 11.901 -3.723 1.00 80.56 215 VAL A N 1
ATOM 1661 C CA . VAL A 1 215 ? -16.595 12.629 -3.659 1.00 80.56 215 VAL A CA 1
ATOM 1662 C C . VAL A 1 215 ? -17.759 11.775 -4.183 1.00 80.56 215 VAL A C 1
ATOM 1664 O O . VAL A 1 215 ? -18.878 11.853 -3.673 1.00 80.56 215 VAL A O 1
ATOM 1667 N N . VAL A 1 216 ? -17.494 10.952 -5.200 1.00 80.44 216 VAL A N 1
ATOM 1668 C CA . VAL A 1 216 ? -18.476 10.097 -5.885 1.00 80.44 216 VAL A CA 1
ATOM 1669 C C . VAL A 1 216 ? -18.481 8.672 -5.309 1.00 80.44 216 VAL A C 1
ATOM 1671 O O . VAL A 1 216 ? -19.415 7.910 -5.553 1.00 80.44 216 VAL A O 1
ATOM 1674 N N . GLY A 1 217 ? -17.490 8.300 -4.495 1.00 78.38 217 GLY A N 1
ATOM 1675 C CA . GLY A 1 217 ? -17.344 6.948 -3.946 1.00 78.38 217 GLY A CA 1
ATOM 1676 C C . GLY A 1 217 ? -18.578 6.468 -3.178 1.00 78.38 217 GLY A C 1
ATOM 1677 O O . GLY A 1 217 ? -19.087 5.378 -3.437 1.00 78.38 217 GLY A O 1
ATOM 1678 N N . GLU A 1 218 ? -19.142 7.314 -2.309 1.00 73.75 218 GLU A N 1
ATOM 1679 C CA . GLU A 1 218 ? -20.342 6.970 -1.530 1.00 73.75 218 GLU A CA 1
ATOM 1680 C C . GLU A 1 218 ? -21.583 6.770 -2.418 1.00 73.75 218 GLU A C 1
ATOM 1682 O O . GLU A 1 218 ? -22.438 5.935 -2.117 1.00 73.75 218 GLU A O 1
ATOM 1687 N N . PHE A 1 219 ? -21.668 7.481 -3.548 1.00 76.94 219 PHE A N 1
ATOM 1688 C CA . PHE A 1 219 ? -22.726 7.270 -4.537 1.00 76.94 219 PHE A CA 1
ATOM 1689 C C . PHE A 1 219 ? -22.610 5.883 -5.172 1.00 76.94 219 PHE A C 1
ATOM 1691 O O . PHE A 1 219 ? -23.588 5.139 -5.222 1.00 76.94 219 PHE A O 1
ATOM 1698 N N . ILE A 1 220 ? -21.411 5.516 -5.628 1.00 79.06 220 ILE A N 1
ATOM 1699 C CA . ILE A 1 220 ? -21.163 4.217 -6.265 1.00 79.06 220 ILE A CA 1
ATOM 1700 C C . ILE A 1 220 ? -21.444 3.091 -5.271 1.00 79.06 220 ILE A C 1
ATOM 1702 O O . ILE A 1 220 ? -22.150 2.142 -5.608 1.00 79.06 220 ILE A O 1
ATOM 1706 N N . ARG A 1 221 ? -20.972 3.224 -4.026 1.00 78.50 221 ARG A N 1
ATOM 1707 C CA 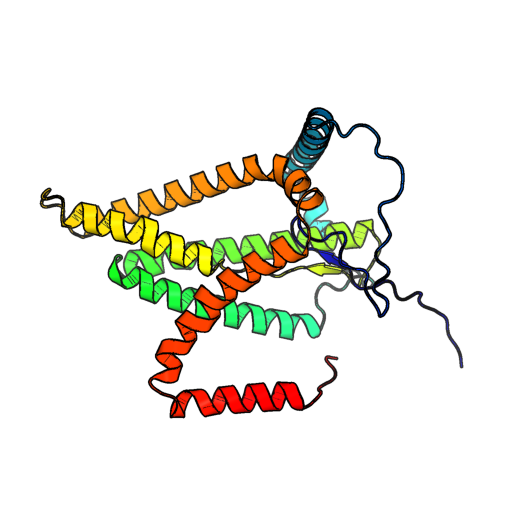. ARG A 1 221 ? -21.173 2.230 -2.965 1.00 78.50 221 ARG A CA 1
ATOM 1708 C C . ARG A 1 221 ? -22.649 1.982 -2.652 1.00 78.50 221 ARG A C 1
ATOM 1710 O O . ARG A 1 221 ? -23.029 0.838 -2.437 1.00 78.50 221 ARG A O 1
ATOM 1717 N N . ARG A 1 222 ? -23.481 3.030 -2.611 1.00 76.81 222 ARG A N 1
ATOM 1718 C CA . ARG A 1 222 ? -24.919 2.901 -2.304 1.00 76.81 222 ARG A CA 1
ATOM 1719 C C . ARG A 1 222 ? -25.732 2.315 -3.453 1.00 76.81 222 ARG A C 1
ATOM 1721 O O . ARG A 1 222 ? -26.711 1.623 -3.197 1.00 76.81 222 ARG A O 1
ATOM 1728 N N . ASN A 1 223 ? -25.337 2.590 -4.695 1.00 82.19 223 ASN A N 1
ATOM 1729 C CA . ASN A 1 223 ? -26.059 2.121 -5.880 1.00 82.19 223 ASN A CA 1
ATOM 1730 C C . ASN A 1 223 ? -25.571 0.761 -6.395 1.00 82.19 223 ASN A C 1
ATOM 1732 O O . ASN A 1 223 ? -26.274 0.110 -7.166 1.00 82.19 223 ASN A O 1
ATOM 1736 N N . THR A 1 224 ? -24.383 0.317 -5.983 1.00 80.81 224 THR A N 1
ATOM 1737 C CA . THR A 1 224 ? -23.816 -0.964 -6.414 1.00 80.81 224 THR A CA 1
ATOM 1738 C C . THR A 1 224 ? -24.159 -2.056 -5.399 1.00 80.81 224 THR A C 1
ATOM 1740 O O . THR A 1 224 ? -23.857 -1.899 -4.215 1.00 80.81 224 THR A O 1
ATOM 1743 N N . PRO A 1 225 ? -24.748 -3.193 -5.818 1.00 83.88 225 PRO A N 1
ATOM 1744 C CA . PRO A 1 225 ? -25.001 -4.297 -4.902 1.00 83.88 225 PRO A CA 1
ATOM 1745 C C . PRO A 1 225 ? -23.671 -4.853 -4.375 1.00 83.88 225 PRO A C 1
ATOM 1747 O O . PRO A 1 225 ? -22.726 -5.053 -5.139 1.00 83.88 225 PRO A O 1
ATOM 1750 N N . GLY A 1 226 ? -23.596 -5.155 -3.074 1.00 79.12 226 GLY A N 1
ATOM 1751 C CA . GLY A 1 226 ? -22.347 -5.591 -2.429 1.00 79.12 226 GLY A CA 1
ATOM 1752 C C . GLY A 1 226 ? -21.699 -6.823 -3.076 1.00 79.12 226 GLY A C 1
ATOM 1753 O O . GLY A 1 226 ? -20.477 -6.932 -3.120 1.00 79.12 226 GLY A O 1
ATOM 1754 N N . VAL A 1 227 ? -22.504 -7.712 -3.666 1.00 85.88 227 VAL A N 1
ATOM 1755 C CA . VAL A 1 227 ? -22.014 -8.886 -4.409 1.00 85.88 227 VAL A CA 1
ATOM 1756 C C . VAL A 1 227 ? -21.203 -8.514 -5.653 1.00 85.88 227 VAL A C 1
ATOM 1758 O O . VAL A 1 227 ? -20.246 -9.211 -5.978 1.00 85.88 227 VAL A O 1
ATOM 1761 N N . ALA A 1 228 ? -21.526 -7.401 -6.320 1.00 85.06 228 ALA A N 1
ATOM 1762 C CA . ALA A 1 228 ? -20.769 -6.937 -7.478 1.00 85.06 228 ALA A CA 1
ATOM 1763 C C . ALA A 1 228 ? -19.389 -6.409 -7.057 1.00 85.06 228 ALA A C 1
ATOM 1765 O O . ALA A 1 228 ? -18.390 -6.758 -7.683 1.00 85.06 228 ALA A O 1
ATOM 1766 N N . LEU A 1 229 ? -19.314 -5.660 -5.950 1.00 84.00 229 LEU A N 1
ATOM 1767 C CA . LEU A 1 229 ? -18.047 -5.181 -5.376 1.00 84.00 229 LEU A CA 1
ATOM 1768 C C . LEU A 1 229 ? -17.154 -6.342 -4.910 1.00 84.00 229 LEU A C 1
ATOM 1770 O O . LEU A 1 229 ? -15.961 -6.369 -5.196 1.00 84.00 229 LEU A O 1
ATOM 1774 N N . LEU A 1 230 ? -17.732 -7.341 -4.239 1.00 86.44 230 LEU A N 1
ATOM 1775 C CA . LEU A 1 230 ? -16.987 -8.526 -3.802 1.00 86.44 230 LEU A CA 1
ATOM 1776 C C . LEU A 1 230 ? -16.461 -9.341 -4.989 1.00 86.44 230 LEU A C 1
ATOM 1778 O O . LEU A 1 230 ? -15.340 -9.847 -4.939 1.00 86.44 230 LEU A O 1
ATOM 1782 N N . SER A 1 231 ? -17.242 -9.441 -6.068 1.00 88.62 231 SER A N 1
ATOM 1783 C CA . SER A 1 231 ? -16.847 -10.192 -7.263 1.00 88.62 231 SER A CA 1
ATOM 1784 C C . SER A 1 231 ? -15.637 -9.583 -7.974 1.00 88.62 231 SER A C 1
ATOM 1786 O O . SER A 1 231 ? -14.742 -10.319 -8.388 1.00 88.62 231 SER A O 1
ATOM 1788 N N . SER A 1 232 ? -15.556 -8.251 -8.066 1.00 86.44 232 SER A N 1
ATOM 1789 C CA . SER A 1 232 ? -14.439 -7.578 -8.733 1.00 86.44 232 SER A CA 1
ATOM 1790 C C . SER A 1 232 ? -13.145 -7.697 -7.927 1.00 86.44 232 SER A C 1
ATOM 1792 O O . SER A 1 232 ? -12.108 -8.055 -8.487 1.00 86.44 232 SER A O 1
ATOM 1794 N N . ILE A 1 233 ? -13.209 -7.489 -6.607 1.00 84.06 233 ILE A N 1
ATOM 1795 C CA . ILE A 1 233 ? -12.056 -7.650 -5.709 1.00 84.06 233 ILE A CA 1
ATOM 1796 C C . ILE A 1 233 ? -11.579 -9.109 -5.714 1.00 84.06 233 ILE A C 1
ATOM 1798 O O . ILE A 1 233 ? -10.380 -9.367 -5.828 1.00 84.06 233 ILE A O 1
ATOM 1802 N N . SER A 1 234 ? -12.510 -10.069 -5.658 1.00 86.19 234 SER A N 1
ATOM 1803 C CA . SER A 1 234 ? -12.189 -11.497 -5.724 1.00 86.19 234 SER A CA 1
ATOM 1804 C C . SER A 1 234 ? -11.551 -11.884 -7.059 1.00 86.19 234 SER A C 1
ATOM 1806 O O . SER A 1 234 ? -10.549 -12.592 -7.057 1.00 86.19 234 SER A O 1
ATOM 1808 N N . GLY A 1 235 ? -12.058 -11.383 -8.189 1.00 86.62 235 GLY A N 1
ATOM 1809 C CA . GLY A 1 235 ? -11.499 -11.676 -9.511 1.00 86.62 235 GLY A CA 1
ATOM 1810 C C . GLY A 1 235 ? -10.069 -11.159 -9.684 1.00 86.62 235 GLY A C 1
ATOM 1811 O O . GLY A 1 235 ? -9.196 -11.895 -10.156 1.00 86.62 235 GLY A O 1
ATOM 1812 N N . ILE A 1 236 ? -9.801 -9.922 -9.252 1.00 83.69 236 ILE A N 1
ATOM 1813 C CA . ILE A 1 236 ? -8.451 -9.339 -9.290 1.00 83.69 236 ILE A CA 1
ATOM 1814 C C . ILE A 1 236 ? -7.517 -10.114 -8.356 1.00 83.69 236 ILE A C 1
ATOM 1816 O O . ILE A 1 236 ? -6.418 -10.485 -8.768 1.00 83.69 236 ILE A O 1
ATOM 1820 N N . GLY A 1 237 ? -7.960 -10.413 -7.131 1.00 81.62 237 GLY A N 1
ATOM 1821 C CA . GLY A 1 237 ? -7.187 -11.199 -6.170 1.00 81.62 237 GLY A CA 1
ATOM 1822 C C . GLY A 1 237 ? -6.872 -12.604 -6.685 1.00 81.62 237 GLY A C 1
ATOM 1823 O O . GLY A 1 237 ? -5.726 -13.039 -6.640 1.00 81.62 237 GLY A O 1
ATOM 1824 N N . PHE A 1 238 ? -7.850 -13.299 -7.260 1.00 85.00 238 PHE A N 1
ATOM 1825 C CA . PHE A 1 238 ? -7.644 -14.630 -7.825 1.00 85.00 238 PHE A CA 1
ATOM 1826 C C . PHE A 1 238 ? -6.669 -14.602 -9.009 1.00 85.00 238 PHE A C 1
ATOM 1828 O O . PHE A 1 238 ? -5.772 -15.436 -9.100 1.00 85.00 238 PHE A O 1
ATOM 1835 N N . THR A 1 239 ? -6.785 -13.612 -9.892 1.00 83.44 239 THR A N 1
ATOM 1836 C CA . THR A 1 239 ? -5.932 -13.530 -11.086 1.00 83.44 239 THR A CA 1
ATOM 1837 C C . THR A 1 239 ? -4.496 -13.139 -10.746 1.00 83.44 239 THR A C 1
ATOM 1839 O O . THR A 1 239 ? -3.554 -13.779 -11.205 1.00 83.44 239 THR A O 1
ATOM 1842 N N . TYR A 1 240 ? -4.306 -12.097 -9.938 1.00 75.38 240 TYR A N 1
ATOM 1843 C CA . TYR A 1 240 ? -2.972 -11.555 -9.683 1.00 75.38 240 TYR A CA 1
ATOM 1844 C C . TYR A 1 240 ? -2.281 -12.168 -8.471 1.00 75.38 240 TYR A C 1
ATOM 1846 O O . TYR A 1 240 ? -1.062 -12.260 -8.487 1.00 75.38 240 TYR A O 1
ATOM 1854 N N . LEU A 1 241 ? -3.019 -12.580 -7.437 1.00 77.31 241 LEU A N 1
ATOM 1855 C CA . LEU A 1 241 ? -2.420 -13.133 -6.217 1.00 77.31 241 LEU A CA 1
ATOM 1856 C C . LEU A 1 241 ? -2.438 -14.660 -6.217 1.00 77.31 241 LEU A C 1
ATOM 1858 O O . LEU A 1 241 ? -1.451 -15.268 -5.827 1.00 77.31 241 LEU A O 1
ATOM 1862 N N . ALA A 1 242 ? -3.529 -15.294 -6.663 1.00 81.44 242 ALA A N 1
ATOM 1863 C CA . ALA A 1 242 ? -3.588 -16.755 -6.679 1.00 81.44 242 ALA A CA 1
ATOM 1864 C C . ALA A 1 242 ? -2.889 -17.337 -7.916 1.00 81.44 242 ALA A C 1
ATOM 1866 O O . ALA A 1 242 ? -1.951 -18.112 -7.770 1.00 81.44 242 ALA A O 1
ATOM 1867 N N . LEU A 1 243 ? -3.299 -16.960 -9.133 1.00 80.12 243 LEU A N 1
ATOM 1868 C CA . LEU A 1 243 ? -2.756 -17.569 -10.355 1.00 80.12 243 LEU A CA 1
ATOM 1869 C C . LEU A 1 243 ? -1.285 -17.216 -10.606 1.00 80.12 243 LEU A C 1
ATOM 1871 O O . LEU A 1 243 ? -0.525 -18.094 -11.011 1.00 80.12 243 LEU A O 1
ATOM 1875 N N . ASN A 1 244 ? -0.872 -15.968 -10.360 1.00 76.12 244 ASN A N 1
ATOM 1876 C CA . ASN A 1 244 ? 0.511 -15.545 -10.608 1.00 76.12 244 ASN A CA 1
ATOM 1877 C C . ASN A 1 244 ? 1.512 -16.313 -9.727 1.00 76.12 244 ASN A C 1
ATOM 1879 O O . ASN A 1 244 ? 2.505 -16.823 -10.236 1.00 76.12 244 ASN A O 1
ATOM 1883 N N . GLU A 1 245 ? 1.194 -16.487 -8.443 1.00 73.88 245 GLU A N 1
ATOM 1884 C CA . GLU A 1 245 ? 2.033 -17.224 -7.489 1.00 73.88 245 GLU A CA 1
ATOM 1885 C C . GLU A 1 245 ? 1.880 -18.750 -7.622 1.00 73.88 245 GLU A C 1
ATOM 1887 O O . GLU A 1 245 ? 2.803 -19.511 -7.326 1.00 73.88 245 GLU A O 1
ATOM 1892 N N . TYR A 1 246 ? 0.729 -19.229 -8.106 1.00 78.25 246 TYR A N 1
ATOM 1893 C CA . TYR A 1 246 ? 0.484 -20.657 -8.302 1.00 78.25 246 TYR A CA 1
ATOM 1894 C C . TYR A 1 246 ? 1.332 -21.257 -9.430 1.00 78.25 246 TYR A C 1
ATOM 1896 O O . TYR A 1 246 ? 1.811 -22.382 -9.290 1.00 78.25 246 TYR A O 1
ATOM 1904 N N . LEU A 1 247 ? 1.543 -20.542 -10.541 1.00 77.19 247 LEU A N 1
ATOM 1905 C CA . LEU A 1 247 ? 2.244 -21.093 -11.709 1.00 77.19 247 LEU A CA 1
ATOM 1906 C C . LEU A 1 247 ? 3.705 -21.513 -11.411 1.00 77.19 247 LEU A C 1
ATOM 1908 O O . LEU A 1 247 ? 4.069 -22.639 -11.760 1.00 77.19 247 LEU A O 1
ATOM 1912 N N . PRO A 1 248 ? 4.539 -20.700 -10.729 1.00 71.69 248 PRO A N 1
ATOM 1913 C CA . PRO A 1 248 ? 5.885 -21.111 -10.318 1.00 71.69 248 PRO A CA 1
ATOM 1914 C C . PRO A 1 248 ? 5.879 -22.255 -9.296 1.00 71.69 248 PRO A C 1
ATOM 1916 O O . PRO A 1 248 ? 6.715 -23.155 -9.357 1.00 71.69 248 PRO A O 1
ATOM 1919 N N . VAL A 1 249 ? 4.911 -22.248 -8.376 1.00 77.50 249 VAL A N 1
ATOM 1920 C CA . VAL A 1 249 ? 4.724 -23.290 -7.356 1.00 77.50 249 VAL A CA 1
ATOM 1921 C C . VAL A 1 249 ? 4.369 -24.638 -7.990 1.00 77.50 249 VAL A C 1
ATOM 1923 O O . VAL A 1 249 ? 4.940 -25.668 -7.630 1.00 77.50 249 VAL A O 1
ATOM 1926 N N . ALA A 1 250 ? 3.482 -24.640 -8.986 1.00 76.38 250 ALA A N 1
ATOM 1927 C CA . ALA A 1 250 ? 3.097 -25.837 -9.726 1.00 76.38 250 ALA A CA 1
ATOM 1928 C C . ALA A 1 250 ? 4.271 -26.453 -10.508 1.00 76.38 250 ALA A C 1
ATOM 1930 O O . ALA A 1 250 ? 4.291 -27.664 -10.722 1.00 76.38 250 ALA A O 1
ATOM 1931 N N . ALA A 1 251 ? 5.269 -25.648 -10.892 1.00 81.75 251 ALA A N 1
ATOM 1932 C CA . ALA A 1 251 ? 6.480 -26.131 -11.553 1.00 81.75 251 ALA A CA 1
ATOM 1933 C C . ALA A 1 251 ? 7.450 -26.860 -10.599 1.00 81.75 251 ALA A C 1
ATOM 1935 O O . ALA A 1 251 ? 8.271 -27.651 -11.058 1.00 81.75 251 ALA A O 1
ATOM 1936 N N . SER A 1 252 ? 7.373 -26.620 -9.283 1.00 83.06 252 SER A N 1
ATOM 1937 C CA . SER A 1 252 ? 8.230 -27.256 -8.263 1.00 83.06 252 SER A CA 1
ATOM 1938 C C . SER A 1 252 ? 7.421 -27.746 -7.047 1.00 83.06 252 SER A C 1
ATOM 1940 O O . SER A 1 252 ? 7.656 -27.307 -5.916 1.00 83.06 252 SER A O 1
ATOM 1942 N N . PRO A 1 253 ? 6.489 -28.703 -7.235 1.00 78.81 253 PRO A N 1
ATOM 1943 C CA . PRO A 1 253 ? 5.473 -29.053 -6.236 1.00 78.81 253 PRO A CA 1
ATOM 1944 C C . PRO A 1 253 ? 6.050 -29.637 -4.939 1.00 78.81 253 PRO A C 1
ATOM 1946 O O . PRO A 1 253 ? 5.462 -29.478 -3.872 1.00 78.81 253 PRO A O 1
ATOM 1949 N N . ILE A 1 254 ? 7.223 -30.274 -5.007 1.00 83.38 254 ILE A N 1
ATOM 1950 C CA . ILE A 1 254 ? 7.915 -30.846 -3.842 1.00 83.38 254 ILE A CA 1
ATOM 1951 C C . ILE A 1 254 ? 8.264 -29.787 -2.790 1.00 83.38 254 ILE A C 1
ATOM 1953 O O . ILE A 1 254 ? 8.172 -30.066 -1.598 1.00 83.38 254 ILE A O 1
ATOM 1957 N N . VAL A 1 255 ? 8.618 -28.569 -3.209 1.00 81.62 255 VAL A N 1
ATOM 1958 C CA . VAL A 1 255 ? 9.010 -27.495 -2.282 1.00 81.62 255 VAL A CA 1
ATOM 1959 C C . VAL A 1 255 ? 7.778 -26.858 -1.634 1.00 81.62 255 VAL A C 1
ATOM 1961 O O . VAL A 1 255 ? 7.808 -26.477 -0.466 1.00 81.62 255 VAL A O 1
ATOM 1964 N N . SER A 1 256 ? 6.667 -26.793 -2.365 1.00 81.12 256 SER A N 1
ATOM 1965 C CA . SER A 1 256 ? 5.433 -26.138 -1.924 1.00 81.12 256 SER A CA 1
ATOM 1966 C C . SER A 1 256 ? 4.519 -27.038 -1.094 1.00 81.12 256 SER A C 1
ATOM 1968 O O . SER A 1 256 ? 3.667 -26.536 -0.361 1.00 81.12 256 SER A O 1
ATOM 1970 N N . PHE A 1 257 ? 4.707 -28.360 -1.156 1.00 83.88 257 PHE A N 1
ATOM 1971 C CA . PHE A 1 257 ? 3.895 -29.311 -0.398 1.00 83.88 257 PHE A CA 1
ATOM 1972 C C . PHE A 1 257 ? 4.053 -29.143 1.118 1.00 83.88 257 PHE A C 1
ATOM 1974 O O . PHE A 1 257 ? 3.079 -29.263 1.854 1.00 83.88 257 PHE A O 1
ATOM 1981 N N . LEU A 1 258 ? 5.260 -28.814 1.590 1.00 85.12 258 LEU A N 1
ATOM 1982 C CA . LEU A 1 258 ? 5.533 -28.611 3.013 1.00 85.12 258 LEU A CA 1
ATOM 1983 C C . LEU A 1 258 ? 4.781 -27.394 3.600 1.00 85.12 258 LEU A C 1
ATOM 1985 O O . LEU A 1 258 ? 4.024 -27.591 4.552 1.00 85.12 258 LEU A O 1
ATOM 1989 N N . PRO A 1 259 ? 4.907 -26.161 3.064 1.00 83.25 259 PRO A N 1
ATOM 1990 C CA . PRO A 1 259 ? 4.124 -25.027 3.555 1.00 83.25 259 PRO A CA 1
ATOM 1991 C C . PRO A 1 259 ? 2.618 -25.228 3.349 1.00 83.25 259 PRO A C 1
ATOM 1993 O O . PRO A 1 259 ? 1.843 -24.881 4.236 1.00 83.25 259 PRO A O 1
ATOM 1996 N N . PHE A 1 260 ? 2.191 -25.854 2.246 1.00 82.50 260 PHE A N 1
ATOM 1997 C CA . PHE A 1 260 ? 0.782 -26.200 2.036 1.00 82.50 260 PHE A CA 1
ATOM 1998 C C . PHE A 1 260 ? 0.243 -27.136 3.129 1.00 82.50 260 PHE A C 1
ATOM 2000 O O . PHE A 1 260 ? -0.824 -26.880 3.686 1.00 82.50 260 PHE A O 1
ATOM 2007 N N . ALA A 1 261 ? 0.993 -28.185 3.483 1.00 86.06 261 ALA A N 1
ATOM 2008 C CA . ALA A 1 261 ? 0.626 -29.110 4.550 1.00 86.06 261 ALA A CA 1
ATOM 2009 C C . ALA A 1 261 ? 0.552 -28.409 5.913 1.00 86.06 261 ALA A C 1
ATOM 2011 O O . ALA A 1 261 ? -0.387 -28.653 6.664 1.00 86.06 261 ALA A O 1
ATOM 2012 N N . ILE A 1 262 ? 1.489 -27.502 6.215 1.00 84.69 262 ILE A N 1
ATOM 2013 C CA . ILE A 1 262 ? 1.475 -26.705 7.452 1.00 84.69 262 ILE A CA 1
ATOM 2014 C C . ILE A 1 262 ? 0.232 -25.808 7.509 1.00 84.69 262 ILE A C 1
ATOM 2016 O O . ILE A 1 262 ? -0.446 -25.778 8.533 1.00 84.69 262 ILE A O 1
ATOM 2020 N N . VAL A 1 263 ? -0.101 -25.112 6.416 1.00 83.25 263 VAL A N 1
ATOM 2021 C CA . VAL A 1 263 ? -1.284 -24.238 6.347 1.00 83.25 263 VAL A CA 1
ATOM 2022 C C . VAL A 1 263 ? -2.574 -25.045 6.483 1.00 83.25 263 VAL A C 1
ATOM 2024 O O . VAL A 1 263 ? -3.446 -24.661 7.258 1.00 83.25 263 VAL A O 1
ATOM 2027 N N . MET A 1 264 ? -2.690 -26.181 5.791 1.00 85.38 264 MET A N 1
ATOM 2028 C CA . MET A 1 264 ? -3.850 -27.070 5.915 1.00 85.38 264 MET A CA 1
ATOM 2029 C C . MET A 1 264 ? -3.984 -27.630 7.331 1.00 85.38 264 MET A C 1
ATOM 2031 O O . MET A 1 264 ? -5.080 -27.643 7.887 1.00 85.38 264 MET A O 1
ATOM 2035 N N . LEU A 1 265 ? -2.875 -28.041 7.946 1.00 86.00 265 LEU A N 1
ATOM 2036 C CA . LEU A 1 265 ? -2.872 -28.530 9.320 1.00 86.00 265 LEU A CA 1
ATOM 2037 C C . LEU A 1 265 ? -3.284 -27.421 10.294 1.00 86.00 265 LEU A C 1
ATOM 2039 O O . LEU A 1 265 ? -4.124 -27.668 11.149 1.00 86.00 265 LEU A O 1
ATOM 2043 N N . GLY A 1 266 ? -2.789 -26.194 10.118 1.00 81.38 266 GLY A N 1
ATOM 2044 C CA . GLY A 1 266 ? -3.226 -25.027 10.889 1.00 81.38 266 GLY A CA 1
ATOM 2045 C C . GLY A 1 266 ? -4.712 -24.700 10.703 1.00 81.38 266 GLY A C 1
ATOM 2046 O O . GLY A 1 266 ? -5.406 -24.442 11.684 1.00 81.38 266 GLY A O 1
ATOM 2047 N N . TYR A 1 267 ? -5.224 -24.774 9.471 1.00 80.81 267 TYR A N 1
ATOM 2048 C CA . TYR A 1 267 ? -6.632 -24.522 9.152 1.00 80.81 267 TYR A CA 1
ATOM 2049 C C . TYR A 1 267 ? -7.569 -25.547 9.807 1.00 80.81 267 TYR A C 1
ATOM 2051 O O . TYR A 1 267 ? -8.573 -25.176 10.415 1.00 80.81 267 TYR A O 1
ATOM 2059 N N . PHE A 1 268 ? -7.228 -26.838 9.737 1.00 84.44 268 PHE A N 1
ATOM 2060 C CA . PHE A 1 268 ? -8.038 -27.913 10.320 1.00 84.44 268 PHE A CA 1
ATOM 2061 C C . PHE A 1 268 ? -7.787 -28.147 11.818 1.00 84.44 268 PHE A C 1
ATOM 2063 O O . PHE A 1 268 ? -8.607 -28.794 12.467 1.00 84.44 268 PHE A O 1
ATOM 2070 N N . ALA A 1 269 ? -6.708 -27.609 12.398 1.00 81.81 269 ALA A N 1
ATOM 2071 C CA . ALA A 1 269 ? -6.394 -27.761 13.822 1.00 81.81 269 ALA A CA 1
ATOM 2072 C C . ALA A 1 269 ? -7.347 -26.997 14.764 1.00 81.81 269 ALA A C 1
ATOM 2074 O O . ALA A 1 269 ? -7.282 -27.198 15.976 1.00 81.81 269 ALA A O 1
ATOM 2075 N N . GLY A 1 270 ? -8.246 -26.148 14.247 1.00 61.56 270 GLY A N 1
ATOM 2076 C CA . GLY A 1 270 ? -9.342 -25.563 15.032 1.00 61.56 270 GLY A CA 1
ATOM 2077 C C . GLY A 1 270 ? -8.896 -24.666 16.194 1.00 61.56 270 GLY A C 1
ATOM 2078 O O . GLY A 1 270 ? -9.614 -24.553 17.190 1.00 61.56 270 GLY A O 1
ATOM 2079 N N . GLY A 1 271 ? -7.715 -24.047 16.096 1.00 57.16 271 GLY A N 1
ATOM 2080 C CA . GLY A 1 271 ? -7.197 -23.152 17.127 1.00 57.16 271 GLY A CA 1
ATOM 2081 C C . GLY A 1 271 ? -8.176 -22.012 17.413 1.00 57.16 271 GLY A C 1
ATOM 2082 O O . GLY A 1 271 ? -8.536 -21.250 16.518 1.00 57.16 271 GLY A O 1
ATOM 2083 N N . LYS A 1 272 ? -8.620 -21.889 18.669 1.00 49.31 272 LYS A N 1
ATOM 2084 C CA . LYS A 1 272 ? -9.299 -20.678 19.137 1.00 49.31 272 LYS A CA 1
ATOM 2085 C C . LYS A 1 272 ? -8.255 -19.566 19.167 1.00 49.31 272 LYS A C 1
ATOM 2087 O O . LYS A 1 272 ? -7.352 -19.629 19.994 1.00 49.31 272 LYS A O 1
ATOM 2092 N N . PHE A 1 273 ? -8.366 -18.597 18.262 1.00 45.91 273 PHE A N 1
ATOM 2093 C CA . PHE A 1 273 ? -7.618 -17.344 18.346 1.00 45.91 273 PHE A CA 1
ATOM 2094 C C . PHE A 1 273 ? -7.944 -16.696 19.704 1.00 45.91 273 PHE A C 1
ATOM 2096 O O . PHE A 1 273 ? -9.124 -16.537 20.033 1.00 45.91 273 PHE A O 1
ATOM 2103 N N . ILE A 1 274 ? -6.908 -16.481 20.520 1.00 36.00 274 ILE A N 1
ATOM 2104 C CA . ILE A 1 274 ? -6.981 -16.000 21.912 1.00 36.00 274 ILE A CA 1
ATOM 2105 C C . ILE A 1 274 ? -7.020 -14.476 21.919 1.00 36.00 274 ILE A C 1
ATOM 2107 O O . ILE A 1 274 ? -6.231 -13.877 21.157 1.00 36.00 274 ILE A O 1
#

Foldseek 3Di:
DDDDDDPDQAFAEDDPPPPPPPRDDDPDPPPPPPPDDDDPDDPVVLLVVLVVVCVVVVVVVVPDDVVLLVVLPDADPQAGLDDPVVVVVVVVQVVVQVVLLVVLLVLCVVQDDPCCSVVPVVVVQVVVQVVVQSVQSSVQSVVCVVVVHRSYHYDHDHDPRLVSVCLSPVQLVCQLVCVVVVPPPDDSVVSSVRSVVRSVVVVVVVVVVVVVCSSCVVVCVVPDDVVVVVVVVVVSCCVRVVPVVVVVCVVPVVVVVVVVVVVVCVVVVPDDPD

pLDDT: mean 75.69, std 18.6, range [22.31, 95.56]

Radius of gyration: 23.24 Å; chains: 1; bounding box: 63×53×74 Å

Secondary structure (DSSP, 8-state):
--------PPPEEE-SSS-TTTS--SS--------S------HHHHHHHHHHHHHHHHHHHHS--HHHHHHHTS-BTTB-S--THHHHHHHHHHHHHHHHHHHHHHHHTTTS-HHHIIIIIHHHHHHHHHHHHHHHHHHHHHHHHHHT-S-EEEPPP---HHHHHHHIIIIIHHHHHHHHHSSS---HHHHHHHHHHHHHHHHHHHHHHHHHHHHHHHHHHHHS-HHHHHHHHHHHHIIIIIIHHHHHHHHSHHHHHHHHHHHHHHHHTT----